Protein AF-A0A3D8P6J2-F1 (afdb_monomer)

Organism: NCBI:txid34006

Solvent-accessible surface area (backbone atoms only — not comparable to full-atom values): 10900 Å² total; per-residue (Å²): 136,89,79,83,81,81,78,82,72,80,72,81,76,67,62,66,50,74,47,70,50,75,52,57,91,35,46,54,69,40,74,45,52,34,39,38,38,37,57,44,54,65,30,77,88,39,53,78,71,63,39,79,76,49,94,41,34,29,36,70,42,69,48,77,44,84,47,96,76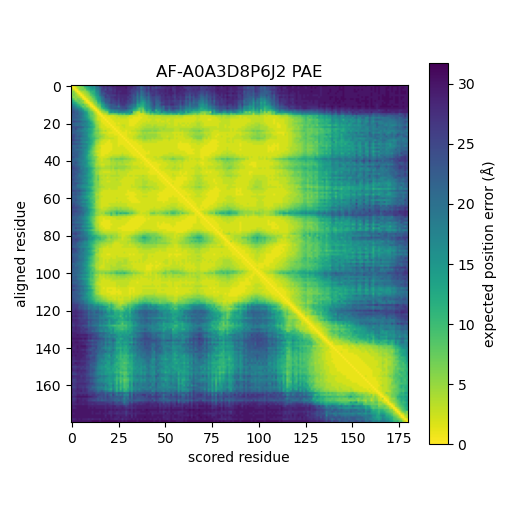,19,26,38,38,39,40,35,31,34,32,69,46,61,37,65,50,77,38,80,44,73,50,73,60,46,72,35,33,30,69,90,68,49,78,44,72,48,80,44,53,63,35,30,34,34,37,88,54,61,68,90,63,75,90,52,87,87,68,67,72,77,80,74,82,87,75,78,85,79,55,63,72,57,52,54,51,49,49,52,50,52,51,52,51,51,53,49,51,51,53,49,34,52,74,70,36,36,86,88,48,51,81,64,82,82,60,81,88,77,68,131

Radius of gyration: 34.82 Å; Cα contacts (8 Å, |Δi|>4): 259; chains: 1; bounding box: 110×54×77 Å

Sequence (180 aa):
MRWLALVLLPFPALAQQVENPRPYGWWLGDELVQRIRIQGQVDPSSLPRPRAVDYWLDLREVARRDVPGGTELTLRWQNFYSALEPRERQVPASAIRLVDGAALELPGFRYVTAPIRPILAPSTPNQLQPDPPFHLIDPVRAGLRLLAWAMALVAGVLALAWQQGWFPFHRRAARPFTRA

Secondary structure (DSSP, 8-state):
--------PPPP---EEEEPPPSS-B-TTPEEEEEEEEES-B-GGGSPPSEEEETTEEEEEEEEEEETTEEEEEEEEEE----SS-EEEEEPPEEEEBTTS-EEEEPPEEEEEPPSS-TTS---GGG-PPPPPP-----HHHHHHHHHHHHHHHHHHHHHHHHHT-TTTT-PPPPGGG--

pLDDT: mean 87.26, std 13.85, range [41.16, 98.44]

Nearest PDB structures (foldseek):
  3ciq-assembly1_H  TM=3.651E-01  e=1.322E+00  Homo sapiens
  6uda-assembly1_C  TM=4.165E-01  e=2.061E+00  Homo sapiens
  5ijv-assembly4_F  TM=3.330E-01  e=2.178E+00  Bos taurus
  7lr3-assembly2_A  TM=3.851E-01  e=6.979E+00  Mus musculus
  8ojv-assembly1_H  TM=3.166E-01  e=7.798E+00  Homo sapiens

Structure (mmCIF, N/CA/C/O backbone):
data_AF-A0A3D8P6J2-F1
#
_entry.id   AF-A0A3D8P6J2-F1
#
loop_
_atom_site.group_PDB
_atom_site.id
_atom_site.type_symbol
_atom_site.label_atom_id
_atom_site.label_alt_id
_atom_site.label_comp_id
_atom_site.label_asym_id
_atom_site.label_entity_id
_atom_site.label_seq_id
_atom_site.pdbx_PDB_ins_code
_atom_site.Cartn_x
_atom_site.Cartn_y
_atom_site.Cartn_z
_atom_site.occupancy
_atom_site.B_iso_or_equiv
_atom_site.auth_seq_id
_atom_site.auth_comp_id
_atom_site.auth_asym_id
_atom_site.auth_atom_id
_atom_site.pdbx_PDB_model_num
ATOM 1 N N . MET A 1 1 ? 38.073 -4.250 -48.586 1.00 41.16 1 MET A N 1
ATOM 2 C CA . MET A 1 1 ? 37.608 -5.011 -47.404 1.00 41.16 1 MET A CA 1
ATOM 3 C C . MET A 1 1 ? 36.724 -4.102 -46.569 1.00 41.16 1 MET A C 1
ATOM 5 O O . MET A 1 1 ? 37.157 -3.025 -46.191 1.00 41.16 1 MET A O 1
ATOM 9 N N . ARG A 1 2 ? 35.455 -4.497 -46.432 1.00 51.00 2 ARG A N 1
ATOM 10 C CA . ARG A 1 2 ? 34.339 -3.759 -45.818 1.00 51.00 2 ARG A CA 1
ATOM 11 C C . ARG A 1 2 ? 34.485 -3.756 -44.300 1.00 51.00 2 ARG A C 1
ATOM 13 O O . ARG A 1 2 ? 34.534 -4.852 -43.768 1.00 51.00 2 ARG A O 1
ATOM 20 N N . TRP A 1 3 ? 34.413 -2.602 -43.641 1.00 48.03 3 TRP A N 1
ATOM 21 C CA . TRP A 1 3 ? 33.923 -2.504 -42.259 1.00 48.03 3 TRP A CA 1
ATOM 22 C C . TRP A 1 3 ? 33.212 -1.155 -42.089 1.00 48.03 3 TRP A C 1
ATOM 24 O O . TRP A 1 3 ? 33.825 -0.136 -41.797 1.00 48.03 3 TRP A O 1
ATOM 34 N N . LEU A 1 4 ? 31.905 -1.154 -42.359 1.00 55.03 4 LEU A N 1
ATOM 35 C CA . LEU A 1 4 ? 30.989 -0.082 -41.974 1.00 55.03 4 LEU A CA 1
ATOM 36 C C . LEU A 1 4 ? 30.687 -0.276 -40.485 1.00 55.03 4 LEU A C 1
ATOM 38 O O . LEU A 1 4 ? 30.007 -1.231 -40.114 1.00 55.03 4 LEU A O 1
ATOM 42 N N . ALA A 1 5 ? 31.232 0.597 -39.640 1.00 56.00 5 ALA A N 1
ATOM 43 C CA . ALA A 1 5 ? 30.880 0.659 -38.230 1.00 56.00 5 ALA A CA 1
ATOM 44 C C . ALA A 1 5 ? 29.456 1.223 -38.104 1.00 56.00 5 ALA A C 1
ATOM 46 O O . ALA A 1 5 ? 29.209 2.396 -38.378 1.00 56.00 5 ALA A O 1
ATOM 47 N N . LEU A 1 6 ? 28.510 0.363 -37.728 1.00 58.25 6 LEU A N 1
ATOM 48 C CA . LEU A 1 6 ? 27.157 0.755 -37.348 1.00 58.25 6 LEU A CA 1
ATOM 49 C C . LEU A 1 6 ? 27.233 1.496 -36.009 1.00 58.25 6 LEU A C 1
ATOM 51 O O . LEU A 1 6 ? 27.449 0.895 -34.959 1.00 58.25 6 LEU A O 1
ATOM 55 N N . VAL A 1 7 ? 27.072 2.816 -36.061 1.00 59.12 7 VAL A N 1
ATOM 56 C CA . VAL A 1 7 ? 26.828 3.647 -34.882 1.00 59.12 7 VAL A CA 1
ATOM 57 C C . VAL A 1 7 ? 25.430 3.301 -34.372 1.00 59.12 7 VAL A C 1
ATOM 59 O O . VAL A 1 7 ? 24.427 3.656 -34.988 1.00 59.12 7 VAL A O 1
ATOM 62 N N . LEU A 1 8 ? 25.363 2.568 -33.261 1.00 53.34 8 LEU A N 1
ATOM 63 C CA . LEU A 1 8 ? 24.142 2.396 -32.480 1.00 53.34 8 LEU A CA 1
ATOM 64 C C . LEU A 1 8 ? 23.810 3.747 -31.839 1.00 53.34 8 LEU A C 1
ATOM 66 O O . LEU A 1 8 ? 24.373 4.112 -30.809 1.00 53.34 8 LEU A O 1
ATOM 70 N N . LEU A 1 9 ? 22.934 4.521 -32.482 1.00 47.00 9 LEU A N 1
ATOM 71 C CA . LEU A 1 9 ? 22.336 5.692 -31.849 1.00 47.00 9 LEU A CA 1
ATOM 72 C C . LEU A 1 9 ? 21.480 5.217 -30.662 1.00 47.00 9 LEU A C 1
ATOM 74 O O . LEU A 1 9 ? 20.726 4.251 -30.817 1.00 47.00 9 LEU A O 1
ATOM 78 N N . PRO A 1 10 ? 21.580 5.857 -29.484 1.00 47.38 10 PRO A N 1
ATOM 79 C CA . PRO A 1 10 ? 20.711 5.533 -28.365 1.00 47.38 10 PRO A CA 1
ATOM 80 C C . PRO A 1 10 ? 19.262 5.803 -28.782 1.00 47.38 10 PRO A C 1
ATOM 82 O O . PRO A 1 10 ? 18.939 6.886 -29.274 1.00 47.38 10 PRO A O 1
ATOM 85 N N . PHE A 1 11 ? 18.396 4.802 -28.608 1.00 52.34 11 PHE A N 1
ATOM 86 C CA . PHE A 1 11 ? 16.950 4.982 -28.721 1.00 52.34 11 PHE A CA 1
ATOM 87 C C . PHE A 1 11 ? 16.517 6.156 -27.830 1.00 52.34 11 PHE A C 1
ATOM 89 O O . PHE A 1 11 ? 17.091 6.327 -26.748 1.00 52.34 11 PHE A O 1
ATOM 96 N N . PRO A 1 12 ? 15.526 6.968 -28.245 1.00 51.53 12 PRO A N 1
ATOM 97 C CA . PRO A 1 12 ? 14.996 8.012 -27.382 1.00 51.53 12 PRO A CA 1
ATOM 98 C C . PRO A 1 12 ? 14.539 7.358 -26.078 1.00 51.53 12 PRO A C 1
ATOM 100 O O . PRO A 1 12 ? 13.658 6.499 -26.083 1.00 51.53 12 PRO A O 1
ATOM 103 N N . ALA A 1 13 ? 15.175 7.732 -24.967 1.00 56.78 13 ALA A N 1
ATOM 104 C CA . ALA A 1 13 ? 14.715 7.337 -23.649 1.00 56.78 13 ALA A CA 1
ATOM 105 C C . ALA A 1 13 ? 13.269 7.824 -23.520 1.00 56.78 13 ALA A C 1
ATOM 107 O O . ALA A 1 13 ? 13.018 9.031 -23.525 1.00 56.78 13 ALA A O 1
ATOM 108 N N . LEU A 1 14 ? 12.315 6.892 -23.481 1.00 67.88 14 LEU A N 1
ATOM 109 C CA . LEU A 1 14 ? 10.912 7.233 -23.296 1.00 67.88 14 LEU A CA 1
ATOM 110 C C . LEU A 1 14 ? 10.788 8.005 -21.988 1.00 67.88 14 LEU A C 1
ATOM 112 O O . LEU A 1 14 ? 11.216 7.527 -20.935 1.00 67.88 14 LEU A O 1
ATOM 116 N N . ALA A 1 15 ? 10.239 9.217 -22.061 1.00 67.50 15 ALA A N 1
ATOM 117 C CA . ALA A 1 15 ? 10.086 10.039 -20.876 1.00 67.50 15 ALA A CA 1
ATOM 118 C C . ALA A 1 15 ? 9.100 9.351 -19.924 1.00 67.50 15 ALA A C 1
ATOM 120 O O . ALA A 1 15 ? 7.950 9.081 -20.284 1.00 67.50 15 ALA A O 1
ATOM 121 N N . GLN A 1 16 ? 9.569 9.064 -18.712 1.00 83.75 16 GLN A N 1
ATOM 122 C CA . GLN A 1 16 ? 8.758 8.529 -17.628 1.00 83.75 16 GLN A CA 1
ATOM 123 C C . GLN A 1 16 ? 8.551 9.626 -16.587 1.00 83.75 16 GLN A C 1
ATOM 125 O O . GLN A 1 16 ? 9.515 10.238 -16.126 1.00 83.75 16 GLN A O 1
ATOM 130 N N . GLN A 1 17 ? 7.302 9.874 -16.202 1.00 92.38 17 GLN A N 1
ATOM 131 C CA . GLN A 1 17 ? 7.000 10.673 -15.016 1.00 92.38 17 GLN A CA 1
ATOM 132 C C . GLN A 1 17 ? 6.690 9.717 -13.874 1.00 92.38 17 GLN A C 1
ATOM 134 O O . GLN A 1 17 ? 5.788 8.891 -13.987 1.00 92.38 17 GLN A O 1
ATOM 139 N N . VAL A 1 18 ? 7.461 9.814 -12.796 1.00 96.00 18 VAL A N 1
ATOM 140 C CA . VAL A 1 18 ? 7.408 8.875 -11.676 1.00 96.00 18 VAL A CA 1
ATOM 141 C C . VAL A 1 18 ? 7.024 9.644 -10.424 1.00 96.00 18 VAL A C 1
ATOM 143 O O . VAL A 1 18 ? 7.735 10.553 -10.001 1.00 96.00 18 VAL A O 1
ATOM 146 N N . GLU A 1 19 ? 5.907 9.260 -9.825 1.00 97.50 19 GLU A N 1
ATOM 147 C CA . GLU A 1 19 ? 5.468 9.717 -8.515 1.00 97.50 19 GLU A CA 1
ATOM 148 C C . GLU A 1 19 ? 5.697 8.572 -7.526 1.00 97.50 19 GLU A C 1
ATOM 150 O O . GLU A 1 19 ? 4.966 7.577 -7.497 1.00 97.50 19 GLU A O 1
ATOM 155 N N . ASN A 1 20 ? 6.767 8.698 -6.747 1.00 97.56 20 ASN A N 1
ATOM 156 C CA . ASN A 1 20 ? 7.086 7.753 -5.689 1.00 97.56 20 ASN A CA 1
ATOM 157 C C . ASN A 1 20 ? 6.332 8.111 -4.399 1.00 97.56 20 ASN A C 1
ATOM 159 O O . ASN A 1 20 ? 6.025 9.283 -4.163 1.00 97.56 20 ASN A O 1
ATOM 163 N N . PRO A 1 21 ? 6.093 7.124 -3.522 1.00 97.12 21 PRO A N 1
ATOM 164 C CA . PRO A 1 21 ? 5.627 7.386 -2.167 1.00 97.12 21 PRO A CA 1
ATOM 165 C C . PRO A 1 21 ? 6.606 8.303 -1.419 1.00 97.12 21 PRO A C 1
ATOM 167 O O . PRO A 1 21 ? 7.795 8.378 -1.742 1.00 97.12 21 PRO A O 1
ATOM 170 N N . ARG A 1 22 ? 6.121 8.969 -0.361 1.00 96.31 22 ARG A N 1
ATOM 171 C CA . ARG A 1 22 ? 6.992 9.735 0.545 1.00 96.31 22 ARG A CA 1
ATOM 172 C C . ARG A 1 22 ? 8.162 8.861 1.037 1.00 96.31 22 ARG A C 1
ATOM 174 O O . ARG A 1 22 ? 7.966 7.671 1.262 1.00 96.31 22 ARG A O 1
ATOM 181 N N . PRO A 1 23 ? 9.364 9.407 1.258 1.00 96.12 23 PRO A N 1
ATOM 182 C CA . PRO A 1 23 ? 10.536 8.583 1.559 1.00 96.12 23 PRO A CA 1
ATOM 183 C C . PRO A 1 23 ? 10.601 8.065 3.006 1.00 96.12 23 PRO A C 1
ATOM 185 O O . PRO A 1 23 ? 11.475 7.266 3.313 1.00 96.12 23 PRO A O 1
ATOM 188 N N . TYR A 1 24 ? 9.722 8.487 3.916 1.00 94.62 24 TYR A N 1
ATOM 189 C CA . TYR A 1 24 ? 9.763 8.102 5.334 1.00 94.62 24 TYR A CA 1
ATOM 190 C C . TYR A 1 24 ? 8.365 8.075 5.964 1.00 94.62 24 TYR A C 1
ATOM 192 O O . TYR A 1 24 ? 7.391 8.539 5.368 1.00 94.62 24 TYR A O 1
ATOM 200 N N . GLY A 1 25 ? 8.280 7.569 7.198 1.00 91.69 25 GLY A N 1
ATOM 201 C CA . GLY A 1 25 ? 7.025 7.488 7.953 1.00 91.69 25 GLY A CA 1
ATOM 202 C C . GLY A 1 25 ? 6.170 6.290 7.549 1.00 91.69 25 GLY A C 1
ATOM 203 O O . GLY A 1 25 ? 4.957 6.429 7.415 1.00 91.69 25 GLY A O 1
ATOM 204 N N . TRP A 1 26 ? 6.823 5.156 7.297 1.00 94.94 26 TRP A N 1
ATOM 205 C CA . TRP A 1 26 ? 6.182 3.894 6.939 1.00 94.94 26 TRP A CA 1
ATOM 206 C C . TRP A 1 26 ? 6.376 2.862 8.039 1.00 94.94 26 TRP A C 1
ATOM 208 O O . TRP A 1 26 ? 7.491 2.678 8.527 1.00 94.94 26 TRP A O 1
ATOM 218 N N . TRP A 1 27 ? 5.326 2.136 8.379 1.00 93.25 27 TRP A N 1
ATOM 219 C CA . TRP A 1 27 ? 5.356 1.029 9.325 1.00 93.25 27 TRP A CA 1
ATOM 220 C C . TRP A 1 27 ? 5.111 -0.311 8.626 1.00 93.25 27 TRP A C 1
ATOM 222 O O . TRP A 1 27 ? 4.965 -0.405 7.405 1.00 93.25 27 TRP A O 1
ATOM 232 N N . LEU A 1 28 ? 5.156 -1.388 9.406 1.00 93.50 28 LEU A N 1
ATOM 233 C CA . LEU A 1 28 ? 4.659 -2.689 8.969 1.00 93.50 28 LEU A CA 1
ATOM 234 C C . LEU A 1 28 ? 3.196 -2.559 8.530 1.00 93.50 28 LEU A C 1
ATOM 236 O O . LEU A 1 28 ? 2.387 -1.970 9.239 1.00 93.50 28 LEU A O 1
ATOM 240 N N . GLY A 1 29 ? 2.856 -3.194 7.418 1.00 92.44 29 GLY A N 1
ATOM 241 C CA . GLY A 1 29 ? 1.496 -3.303 6.910 1.00 92.44 29 GLY A CA 1
ATOM 242 C C . GLY A 1 29 ? 1.077 -2.129 6.036 1.00 92.44 29 GLY A C 1
ATOM 243 O O . GLY A 1 29 ? 0.094 -2.264 5.310 1.00 92.44 29 GLY A O 1
ATOM 244 N N . ASP A 1 30 ? 1.832 -1.030 6.048 1.00 95.19 30 ASP A N 1
ATOM 245 C CA . ASP A 1 30 ? 1.534 0.123 5.211 1.00 95.19 30 ASP A CA 1
ATOM 246 C C . ASP A 1 30 ? 1.689 -0.198 3.724 1.00 95.19 30 ASP A C 1
ATOM 248 O O . ASP A 1 30 ? 2.541 -0.991 3.299 1.00 95.19 30 ASP A O 1
ATOM 252 N N . GLU A 1 31 ? 0.868 0.487 2.935 1.00 96.88 31 GLU A N 1
ATOM 253 C CA . GLU A 1 31 ? 0.868 0.393 1.488 1.00 96.88 31 GLU A CA 1
ATOM 254 C C . GLU A 1 31 ? 1.631 1.566 0.865 1.00 96.88 31 GLU A C 1
ATOM 256 O O . GLU A 1 31 ? 1.337 2.736 1.118 1.00 96.88 31 GLU A O 1
ATOM 261 N N . LEU A 1 32 ? 2.600 1.246 0.013 1.00 97.56 32 LEU A N 1
ATOM 262 C CA . LEU A 1 32 ? 3.381 2.208 -0.741 1.00 97.56 32 LEU A CA 1
ATOM 263 C C . LEU A 1 32 ? 2.878 2.233 -2.184 1.00 97.56 32 LEU A C 1
ATOM 265 O O . LEU A 1 32 ? 2.979 1.243 -2.907 1.00 97.56 32 LEU A O 1
ATOM 269 N N . VAL A 1 33 ? 2.343 3.375 -2.608 1.00 98.19 33 VAL A N 1
ATOM 270 C CA . VAL A 1 33 ? 1.769 3.545 -3.946 1.00 98.19 33 VAL A CA 1
ATOM 271 C C . VAL A 1 33 ? 2.760 4.284 -4.834 1.00 98.19 33 VAL A C 1
ATOM 273 O O . VAL A 1 33 ? 3.114 5.426 -4.547 1.00 98.19 33 VAL A O 1
ATOM 276 N N . GLN A 1 34 ? 3.182 3.639 -5.918 1.00 98.19 34 GLN A N 1
ATOM 277 C CA . GLN A 1 34 ? 4.023 4.235 -6.951 1.00 98.19 34 GLN A CA 1
ATOM 278 C C . GLN A 1 34 ? 3.196 4.433 -8.221 1.00 98.19 34 GLN A C 1
ATOM 280 O O . GLN A 1 34 ? 2.591 3.480 -8.718 1.00 98.19 34 GLN A O 1
ATOM 285 N N . ARG A 1 35 ? 3.183 5.653 -8.764 1.00 98.00 35 ARG A N 1
ATOM 286 C CA . ARG A 1 35 ? 2.531 5.948 -10.046 1.00 98.00 35 ARG A CA 1
ATOM 287 C C . ARG A 1 35 ? 3.567 6.285 -11.097 1.00 98.00 35 ARG A C 1
ATOM 289 O O . ARG A 1 35 ? 4.482 7.066 -10.851 1.00 98.00 35 ARG A O 1
ATOM 296 N N . ILE A 1 36 ? 3.425 5.688 -12.270 1.00 97.00 36 ILE A N 1
ATOM 297 C CA . ILE A 1 36 ? 4.369 5.851 -13.370 1.00 97.00 36 ILE A CA 1
ATOM 298 C C . ILE A 1 36 ? 3.575 6.142 -14.634 1.00 97.00 36 ILE A C 1
ATOM 300 O O . ILE A 1 36 ? 2.741 5.340 -15.050 1.00 97.00 36 ILE A O 1
ATOM 304 N N . ARG A 1 37 ? 3.850 7.281 -15.267 1.00 96.06 37 ARG A N 1
ATOM 305 C CA . ARG A 1 37 ? 3.331 7.613 -16.592 1.00 96.06 37 ARG A CA 1
ATOM 306 C C . ARG A 1 37 ? 4.419 7.390 -17.624 1.00 96.06 37 ARG A C 1
ATOM 308 O O . ARG A 1 37 ? 5.477 8.012 -17.557 1.00 96.06 37 ARG A O 1
ATOM 315 N N . ILE A 1 38 ? 4.132 6.519 -18.579 1.00 94.56 38 ILE A N 1
ATOM 316 C CA . ILE A 1 38 ? 5.042 6.094 -19.639 1.00 94.56 38 ILE A CA 1
ATOM 317 C C . ILE A 1 38 ? 4.501 6.625 -20.960 1.00 94.56 38 ILE A C 1
ATOM 319 O O . ILE A 1 38 ? 3.308 6.490 -21.238 1.00 94.56 38 ILE A O 1
ATOM 323 N N . GLN A 1 39 ? 5.366 7.217 -21.782 1.00 92.94 39 GLN A N 1
ATOM 324 C CA . GLN A 1 39 ? 5.028 7.520 -23.171 1.00 92.94 39 GLN A CA 1
ATOM 325 C C . GLN A 1 39 ? 4.995 6.219 -23.983 1.00 92.94 39 GLN A C 1
ATOM 327 O O . GLN A 1 39 ? 5.972 5.478 -23.999 1.00 92.94 39 GLN A O 1
ATOM 332 N N . GLY A 1 40 ? 3.872 5.939 -24.646 1.00 91.62 40 GLY A N 1
ATOM 333 C CA . GLY A 1 40 ? 3.667 4.698 -25.403 1.00 91.62 40 GLY A CA 1
ATOM 334 C C . GLY A 1 40 ? 2.830 3.628 -24.690 1.00 91.62 40 GLY A C 1
ATOM 335 O O . GLY A 1 40 ? 2.439 3.756 -23.527 1.00 91.62 40 GLY A O 1
ATOM 336 N N . GLN A 1 41 ? 2.489 2.584 -25.446 1.00 93.19 41 GLN A N 1
ATOM 337 C CA . GLN A 1 41 ? 1.644 1.480 -24.990 1.00 93.19 41 GLN A CA 1
ATOM 338 C C . GLN A 1 41 ? 2.508 0.369 -24.395 1.00 93.19 41 GLN A C 1
ATOM 340 O O . GLN A 1 41 ? 3.391 -0.158 -25.070 1.00 93.19 41 GLN A O 1
ATOM 345 N N . VAL A 1 42 ? 2.244 0.001 -23.142 1.00 94.38 42 VAL A N 1
ATOM 346 C CA . VAL A 1 42 ? 2.954 -1.094 -22.462 1.00 94.38 42 VAL A CA 1
ATOM 347 C C . VAL A 1 42 ? 2.391 -2.444 -22.913 1.00 94.38 42 VAL A C 1
ATOM 349 O O . VAL A 1 42 ? 1.182 -2.589 -23.087 1.00 94.38 42 VAL A O 1
ATOM 352 N N . ASP A 1 43 ? 3.240 -3.451 -23.096 1.00 95.12 43 ASP A N 1
ATOM 353 C CA . ASP A 1 43 ? 2.803 -4.833 -23.306 1.00 95.12 43 ASP A CA 1
ATOM 354 C C . ASP A 1 43 ? 2.277 -5.401 -21.971 1.00 95.12 43 ASP A C 1
ATOM 356 O O . ASP A 1 43 ? 3.063 -5.538 -21.024 1.00 95.12 43 ASP A O 1
ATOM 360 N N . PRO A 1 44 ? 0.978 -5.753 -21.856 1.00 93.81 44 PRO A N 1
ATOM 361 C CA . PRO A 1 44 ? 0.411 -6.269 -20.611 1.00 93.81 44 PRO A CA 1
ATOM 362 C C . PRO A 1 44 ? 1.109 -7.537 -20.105 1.00 93.81 44 PRO A C 1
ATOM 364 O O . PRO A 1 44 ? 1.162 -7.764 -18.899 1.00 93.81 44 PRO A O 1
ATOM 367 N N . SER A 1 45 ? 1.646 -8.363 -21.008 1.00 94.94 45 SER A N 1
ATOM 368 C CA . SER A 1 45 ? 2.307 -9.621 -20.646 1.00 94.94 45 SER A CA 1
ATOM 369 C C . SER A 1 45 ? 3.677 -9.412 -19.995 1.00 94.94 45 SER A C 1
ATOM 371 O O . SER A 1 45 ? 4.168 -10.299 -19.294 1.00 94.94 45 SER A O 1
ATOM 373 N N . SER A 1 46 ? 4.265 -8.228 -20.191 1.00 95.69 46 SER A N 1
ATOM 374 C CA . SER A 1 46 ? 5.558 -7.840 -19.629 1.00 95.69 46 SER A CA 1
ATOM 375 C C . SER A 1 46 ? 5.472 -7.257 -18.216 1.00 95.69 46 SER A C 1
ATOM 377 O O . SER A 1 46 ? 6.501 -7.104 -17.562 1.00 95.69 46 SER A O 1
ATOM 379 N N . LEU A 1 47 ? 4.266 -6.927 -17.737 1.00 96.44 47 LEU A N 1
ATOM 380 C CA . LEU A 1 47 ? 4.081 -6.322 -16.421 1.00 96.44 47 LEU A CA 1
ATOM 381 C C . LEU A 1 47 ? 4.464 -7.297 -15.293 1.00 96.44 47 LEU A C 1
ATOM 383 O O . LEU A 1 47 ? 4.181 -8.499 -15.383 1.00 96.44 47 LEU A O 1
ATOM 387 N N . PRO A 1 48 ? 5.061 -6.795 -14.194 1.00 95.81 48 PRO A N 1
ATOM 388 C CA . PRO A 1 48 ? 5.332 -7.625 -13.033 1.00 95.81 48 PRO A CA 1
ATOM 389 C C . PRO A 1 48 ? 4.015 -8.135 -12.440 1.00 95.81 48 PRO A C 1
ATOM 391 O O . PRO A 1 48 ? 3.019 -7.418 -12.358 1.00 95.81 48 PRO A O 1
ATOM 394 N N . ARG A 1 49 ? 4.004 -9.400 -12.022 1.00 95.81 49 ARG A N 1
ATOM 395 C CA . ARG A 1 49 ? 2.828 -10.012 -11.396 1.00 95.81 49 ARG A CA 1
ATOM 396 C C . ARG A 1 49 ? 2.837 -9.760 -9.889 1.00 95.81 49 ARG A C 1
ATOM 398 O O . ARG A 1 49 ? 3.921 -9.820 -9.303 1.00 95.81 49 ARG A O 1
ATOM 405 N N . PRO A 1 50 ? 1.666 -9.561 -9.258 1.00 97.25 50 PRO A N 1
ATOM 406 C CA . PRO A 1 50 ? 1.560 -9.533 -7.806 1.00 97.25 50 PRO A CA 1
ATOM 407 C C . PRO A 1 50 ? 2.182 -10.775 -7.163 1.00 97.25 50 PRO A C 1
ATOM 409 O O . PRO A 1 50 ? 1.858 -11.903 -7.541 1.00 97.25 50 PRO A O 1
ATOM 412 N N . ARG A 1 51 ? 3.121 -10.561 -6.239 1.00 96.56 51 ARG A N 1
ATOM 413 C CA . ARG A 1 51 ? 3.891 -11.606 -5.551 1.00 96.56 51 ARG A CA 1
ATOM 414 C C . ARG A 1 51 ? 4.686 -11.028 -4.384 1.00 96.56 51 ARG A C 1
ATOM 416 O O . ARG A 1 51 ? 4.952 -9.827 -4.351 1.00 96.56 51 ARG A O 1
ATOM 423 N N . ALA A 1 52 ? 5.174 -11.910 -3.517 1.00 96.88 52 ALA A N 1
ATOM 424 C CA . ALA A 1 52 ? 6.286 -11.590 -2.629 1.00 96.88 52 ALA A CA 1
ATOM 425 C C . ALA A 1 52 ? 7.549 -11.335 -3.466 1.00 96.88 52 ALA A C 1
ATOM 427 O O . ALA A 1 52 ? 7.987 -12.189 -4.249 1.00 96.88 52 ALA A O 1
ATOM 428 N N . VAL A 1 53 ? 8.091 -10.125 -3.355 1.00 95.94 53 VAL A N 1
ATOM 429 C CA . VAL A 1 53 ? 9.293 -9.686 -4.077 1.00 95.94 53 VAL A CA 1
ATOM 430 C C . VAL A 1 53 ? 10.534 -9.883 -3.216 1.00 95.94 53 VAL A C 1
ATOM 432 O O . VAL A 1 53 ? 11.575 -10.268 -3.742 1.00 95.94 53 VAL A O 1
ATOM 435 N N . ASP A 1 54 ? 10.402 -9.692 -1.905 1.00 95.62 54 ASP A N 1
ATOM 436 C CA . ASP A 1 54 ? 11.420 -9.981 -0.895 1.00 9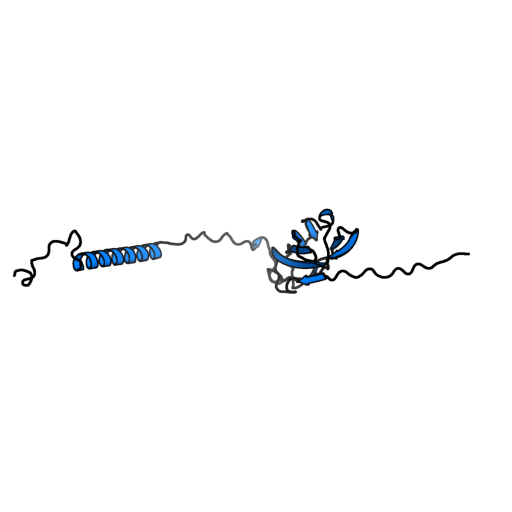5.62 54 ASP A CA 1
ATOM 437 C C . ASP A 1 54 ? 10.722 -10.372 0.426 1.00 95.62 54 ASP A C 1
ATOM 439 O O . ASP A 1 54 ? 9.513 -10.194 0.561 1.00 95.62 54 ASP A O 1
ATOM 443 N N . TYR A 1 55 ? 11.452 -10.855 1.436 1.00 93.19 55 TYR A N 1
ATOM 444 C CA . TYR A 1 55 ? 10.887 -11.260 2.737 1.00 93.19 55 TYR A CA 1
ATOM 445 C C . TYR A 1 55 ? 10.142 -10.129 3.469 1.00 93.19 55 TYR A C 1
ATOM 447 O O . TYR A 1 55 ? 9.397 -10.375 4.414 1.00 93.19 55 TYR A O 1
ATOM 455 N N . TRP A 1 56 ? 10.401 -8.881 3.079 1.00 94.12 56 TRP A N 1
ATOM 456 C CA . TRP A 1 56 ? 9.832 -7.673 3.665 1.00 94.12 56 TRP A CA 1
ATOM 457 C C . TRP A 1 56 ? 8.902 -6.916 2.712 1.00 94.12 56 TRP A C 1
ATOM 459 O O . TRP A 1 56 ? 8.294 -5.941 3.151 1.00 94.12 56 TRP A O 1
ATOM 469 N N . LEU A 1 57 ? 8.789 -7.326 1.442 1.00 97.06 57 LEU A N 1
ATOM 470 C CA . LEU A 1 57 ? 8.098 -6.562 0.403 1.00 97.06 57 LEU A CA 1
ATOM 471 C C . LEU A 1 57 ? 7.239 -7.449 -0.488 1.00 97.06 57 LEU A C 1
ATOM 473 O O . LEU A 1 57 ? 7.752 -8.305 -1.211 1.00 97.06 57 LEU A O 1
ATOM 477 N N . ASP A 1 58 ? 5.960 -7.106 -0.556 1.00 97.69 58 ASP A N 1
ATOM 478 C CA . ASP A 1 58 ? 5.035 -7.662 -1.532 1.00 97.69 58 ASP A CA 1
ATOM 479 C C . ASP A 1 58 ? 4.657 -6.616 -2.576 1.00 97.69 58 ASP A C 1
ATOM 481 O O . ASP A 1 58 ? 4.341 -5.474 -2.243 1.00 97.69 58 ASP A O 1
ATOM 485 N N . LEU A 1 59 ? 4.591 -7.036 -3.838 1.00 98.12 59 LEU A N 1
ATOM 486 C CA . LEU A 1 59 ? 3.818 -6.345 -4.863 1.00 98.12 59 LEU A CA 1
ATOM 487 C C . LEU A 1 59 ? 2.384 -6.878 -4.801 1.00 98.12 59 LEU A C 1
ATOM 489 O O . LEU A 1 59 ? 2.139 -8.035 -5.139 1.00 98.12 59 LEU A O 1
ATOM 493 N N . ARG A 1 60 ? 1.443 -6.053 -4.343 1.00 97.88 60 ARG A N 1
ATOM 494 C CA . ARG A 1 60 ? 0.041 -6.441 -4.117 1.00 97.88 60 ARG A CA 1
ATOM 495 C C . ARG A 1 60 ? -0.814 -6.278 -5.361 1.00 97.88 60 ARG A C 1
ATOM 497 O O . ARG A 1 60 ? -1.675 -7.110 -5.625 1.00 97.88 60 ARG A O 1
ATOM 504 N N . GLU A 1 61 ? -0.573 -5.218 -6.121 1.00 98.06 61 GLU A N 1
ATOM 505 C CA . GLU A 1 61 ? -1.374 -4.884 -7.293 1.00 98.06 61 GLU A CA 1
ATOM 506 C C . GLU A 1 61 ? -0.531 -4.136 -8.326 1.00 98.06 61 GLU A C 1
ATOM 508 O O . GLU A 1 61 ? 0.329 -3.324 -7.977 1.00 98.06 61 GLU A O 1
ATOM 513 N N . VAL A 1 62 ? -0.823 -4.388 -9.602 1.00 97.81 62 VAL A N 1
ATOM 514 C CA . VAL A 1 62 ? -0.370 -3.570 -10.728 1.00 97.81 62 VAL A CA 1
ATOM 515 C C . VAL A 1 62 ? -1.603 -3.185 -11.527 1.00 97.81 62 VAL A C 1
ATOM 517 O O . VAL A 1 62 ? -2.141 -3.992 -12.283 1.00 97.81 62 VAL A O 1
ATOM 520 N N . ALA A 1 63 ? -2.064 -1.954 -11.337 1.00 97.38 63 ALA A N 1
ATOM 521 C CA . ALA A 1 63 ? -3.165 -1.397 -12.101 1.00 97.38 63 ALA A CA 1
ATOM 522 C C . ALA A 1 63 ? -2.617 -0.638 -13.309 1.00 97.38 63 ALA A C 1
ATOM 524 O O . ALA A 1 63 ? -1.664 0.137 -13.203 1.00 97.38 63 ALA A O 1
ATOM 525 N N . ARG A 1 64 ? -3.242 -0.853 -14.464 1.00 95.94 64 ARG A N 1
ATOM 526 C CA . ARG A 1 64 ? -2.919 -0.177 -15.718 1.00 95.94 64 ARG A CA 1
ATOM 527 C C . ARG A 1 64 ? -4.117 0.632 -16.181 1.00 95.94 64 ARG A C 1
ATOM 529 O O . ARG A 1 64 ? -5.244 0.143 -16.163 1.00 95.94 64 ARG A O 1
ATOM 536 N N . ARG A 1 65 ? -3.847 1.830 -16.687 1.00 96.75 65 ARG A N 1
ATOM 537 C CA . ARG A 1 65 ? -4.813 2.656 -17.399 1.00 96.75 65 ARG A CA 1
ATOM 538 C C . ARG A 1 65 ? -4.178 3.216 -18.663 1.00 96.75 65 ARG A C 1
ATOM 540 O O . ARG A 1 65 ? -3.131 3.855 -18.604 1.00 96.75 65 ARG A O 1
ATOM 547 N N . ASP A 1 66 ? -4.833 3.018 -19.797 1.00 94.56 66 ASP A N 1
ATOM 548 C CA . ASP A 1 66 ? -4.411 3.661 -21.037 1.00 94.56 66 ASP A CA 1
ATOM 549 C C . ASP A 1 66 ? -4.886 5.118 -21.036 1.00 94.56 66 ASP A C 1
ATOM 551 O O . ASP A 1 66 ? -6.038 5.422 -20.709 1.00 94.5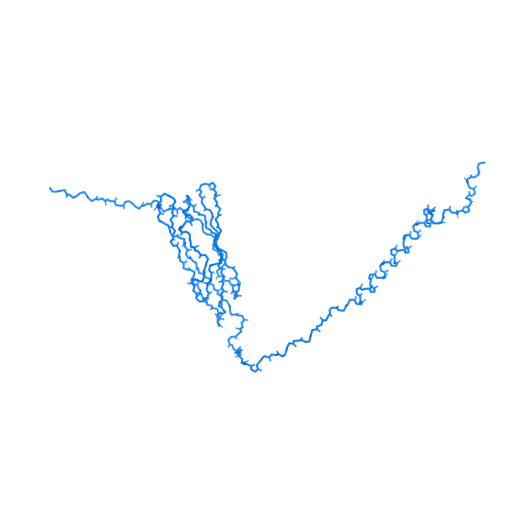6 66 ASP A O 1
ATOM 555 N N . VAL A 1 67 ? -3.980 6.034 -21.366 1.00 93.81 67 VAL A N 1
ATOM 556 C CA . VAL A 1 67 ? -4.227 7.480 -21.382 1.00 93.81 67 VAL A CA 1
ATOM 557 C C . VAL A 1 67 ? -3.784 8.061 -22.726 1.00 93.81 67 VAL A C 1
ATOM 559 O O . VAL A 1 67 ? -2.940 7.476 -23.409 1.00 93.81 67 VAL A O 1
ATOM 562 N N . PRO A 1 68 ? -4.296 9.232 -23.142 1.00 90.06 68 PRO A N 1
ATOM 563 C CA . PRO A 1 68 ? -3.790 9.890 -24.339 1.00 90.06 68 PRO A CA 1
ATOM 564 C C . PRO A 1 68 ? -2.269 10.086 -24.253 1.00 90.06 68 PRO A C 1
ATOM 566 O O . PRO A 1 68 ? -1.755 10.659 -23.286 1.00 90.06 68 PRO A O 1
ATOM 569 N N . GLY A 1 69 ? -1.555 9.572 -25.256 1.00 85.94 69 GLY A N 1
ATOM 570 C CA . GLY A 1 69 ? -0.095 9.643 -25.345 1.00 85.94 69 GLY A CA 1
ATOM 571 C C . GLY A 1 69 ? 0.678 8.552 -24.591 1.00 85.94 69 GLY A C 1
ATOM 572 O O . GLY A 1 69 ? 1.907 8.564 -24.648 1.00 85.94 69 GLY A O 1
ATOM 573 N N . GLY A 1 70 ? 0.018 7.598 -23.920 1.00 93.00 70 GLY A N 1
ATOM 574 C CA . GLY A 1 70 ? 0.733 6.467 -23.326 1.00 93.00 70 GLY A CA 1
ATOM 575 C C . GLY A 1 70 ? -0.035 5.645 -22.298 1.00 93.00 70 GLY A C 1
ATOM 576 O O . GLY A 1 70 ? -1.242 5.440 -22.412 1.00 93.00 70 GLY A O 1
ATOM 577 N N . THR A 1 71 ? 0.688 5.157 -21.294 1.00 95.75 71 THR A N 1
ATOM 578 C CA . THR A 1 71 ? 0.164 4.254 -20.264 1.00 95.75 71 THR A CA 1
ATOM 579 C C . THR A 1 71 ? 0.454 4.818 -18.878 1.00 95.75 71 THR A C 1
ATOM 581 O O . THR A 1 71 ? 1.576 5.235 -18.592 1.00 95.75 71 THR A O 1
ATOM 584 N N . GLU A 1 72 ? -0.547 4.820 -18.006 1.00 96.88 72 GLU A N 1
ATOM 585 C CA . GLU A 1 72 ? -0.399 5.093 -16.581 1.00 96.88 72 GLU A CA 1
ATOM 586 C C . GLU A 1 72 ? -0.430 3.768 -15.812 1.00 96.88 72 GLU A C 1
ATOM 588 O O . GLU A 1 72 ? -1.352 2.962 -15.956 1.00 96.88 72 GLU A O 1
ATOM 593 N N . LEU A 1 73 ? 0.601 3.530 -15.008 1.00 97.38 73 LEU A N 1
ATOM 594 C CA . LEU A 1 73 ? 0.730 2.368 -14.141 1.00 97.38 73 LEU A CA 1
ATOM 595 C C . LEU A 1 73 ? 0.655 2.812 -12.684 1.00 97.38 73 LEU A C 1
ATOM 597 O O . LEU A 1 73 ? 1.280 3.795 -12.292 1.00 97.38 73 LEU A O 1
ATOM 601 N N . THR A 1 74 ? -0.084 2.064 -11.873 1.00 98.25 74 THR A N 1
ATOM 602 C CA . THR A 1 74 ? -0.102 2.200 -10.416 1.00 98.25 74 THR A CA 1
ATOM 603 C C . THR A 1 74 ? 0.325 0.876 -9.804 1.00 98.25 74 THR A C 1
ATOM 605 O O . THR A 1 74 ? -0.370 -0.129 -9.943 1.00 98.25 74 THR A O 1
ATOM 608 N N . LEU A 1 75 ? 1.476 0.877 -9.140 1.00 98.31 75 LEU A N 1
ATOM 609 C CA . LEU A 1 75 ? 2.016 -0.279 -8.437 1.00 98.31 75 LEU A CA 1
ATOM 610 C C . LEU A 1 75 ? 1.768 -0.082 -6.942 1.00 98.31 75 LEU A C 1
ATOM 612 O O . LEU A 1 75 ? 2.186 0.927 -6.366 1.00 98.31 75 LEU A O 1
ATOM 616 N N . ARG A 1 76 ? 1.078 -1.041 -6.323 1.00 98.44 76 ARG A N 1
ATOM 617 C CA . ARG A 1 76 ? 0.814 -1.053 -4.881 1.00 98.44 76 ARG A CA 1
ATOM 618 C C . ARG A 1 76 ? 1.720 -2.062 -4.215 1.00 98.44 76 ARG A C 1
ATOM 620 O O . ARG A 1 76 ? 1.610 -3.266 -4.453 1.00 98.44 76 ARG A O 1
ATOM 627 N N . TRP A 1 77 ? 2.599 -1.560 -3.372 1.00 97.94 77 TRP A N 1
ATOM 628 C CA . TRP A 1 77 ? 3.544 -2.351 -2.608 1.00 97.94 77 TRP A CA 1
ATOM 629 C C . TRP A 1 77 ? 3.099 -2.405 -1.152 1.00 97.94 77 TRP A C 1
ATOM 631 O O . TRP A 1 77 ? 2.516 -1.445 -0.661 1.00 97.94 77 TRP A O 1
ATOM 641 N N . GLN A 1 78 ? 3.392 -3.486 -0.440 1.00 97.38 78 GLN A N 1
ATOM 642 C CA . GLN A 1 78 ? 3.105 -3.582 0.989 1.00 97.38 78 GLN A CA 1
ATOM 643 C C . GLN A 1 78 ? 4.331 -4.066 1.750 1.00 97.38 78 GLN A C 1
ATOM 645 O O . GLN A 1 78 ? 4.967 -5.055 1.377 1.00 97.38 78 GLN A O 1
ATOM 650 N N . ASN A 1 79 ? 4.661 -3.348 2.820 1.00 94.50 79 ASN A N 1
ATOM 651 C CA . ASN A 1 79 ? 5.763 -3.697 3.705 1.00 94.50 79 ASN A CA 1
ATOM 652 C C . ASN A 1 79 ? 5.303 -4.738 4.737 1.00 94.50 79 ASN A C 1
ATOM 654 O O . ASN A 1 79 ? 4.437 -4.446 5.555 1.00 94.50 79 ASN A O 1
ATOM 658 N N . PHE A 1 80 ? 5.910 -5.923 4.758 1.00 90.38 80 PHE A N 1
ATOM 659 C CA . PHE A 1 80 ? 5.556 -7.018 5.679 1.00 90.38 80 PHE A CA 1
ATOM 660 C C . PHE A 1 80 ? 6.590 -7.273 6.776 1.00 90.38 80 PHE A C 1
ATOM 662 O O . PHE A 1 80 ? 6.457 -8.216 7.556 1.00 90.38 80 PHE A O 1
ATOM 669 N N . TYR A 1 81 ? 7.597 -6.407 6.899 1.00 86.50 81 TYR A N 1
ATOM 670 C CA . TYR A 1 81 ? 8.582 -6.502 7.969 1.00 86.50 81 TYR A CA 1
ATOM 671 C C . TYR A 1 81 ? 8.582 -5.268 8.872 1.00 86.50 81 TYR A C 1
ATOM 673 O O . TYR A 1 81 ? 8.720 -4.135 8.409 1.00 86.50 81 TYR A O 1
ATOM 681 N N . SER A 1 82 ? 8.507 -5.499 10.185 1.00 87.50 82 SER A N 1
ATOM 682 C CA . SER A 1 82 ? 8.793 -4.465 11.175 1.00 87.50 82 SER A CA 1
ATOM 683 C C . SER A 1 82 ? 10.298 -4.381 11.338 1.00 87.50 82 SER A C 1
ATOM 685 O O . SER A 1 82 ? 10.925 -5.326 11.819 1.00 87.50 82 SER A O 1
ATOM 687 N N . ALA A 1 83 ? 10.885 -3.242 10.986 1.00 87.69 83 ALA A N 1
ATOM 688 C CA . ALA A 1 83 ? 12.273 -3.000 11.338 1.00 87.69 83 ALA A CA 1
ATOM 689 C C . ALA A 1 83 ? 12.456 -2.955 12.867 1.00 87.69 83 ALA A C 1
ATOM 691 O O . ALA A 1 83 ? 11.494 -2.744 13.605 1.00 87.69 83 ALA A O 1
ATOM 692 N N . LEU A 1 84 ? 13.678 -3.219 13.338 1.00 88.00 84 LEU A N 1
ATOM 693 C CA . LEU A 1 84 ? 14.046 -3.087 14.759 1.00 88.00 84 LEU A CA 1
ATOM 694 C C . LEU A 1 84 ? 14.421 -1.640 15.106 1.00 88.00 84 LEU A C 1
ATOM 696 O O . LEU A 1 84 ? 14.232 -1.182 16.227 1.00 88.00 84 LEU A O 1
ATOM 700 N N . GLU A 1 85 ? 14.912 -0.924 14.104 1.00 90.31 85 GLU A N 1
ATOM 701 C CA . GLU A 1 85 ? 15.290 0.480 14.116 1.00 90.31 85 GLU A CA 1
ATOM 702 C C . GLU A 1 85 ? 14.916 1.086 12.755 1.00 90.31 85 GLU A C 1
ATOM 704 O O . GLU A 1 85 ? 14.718 0.328 11.797 1.00 90.31 85 GLU A O 1
ATOM 709 N N . PRO A 1 86 ? 14.790 2.418 12.634 1.00 92.75 86 PRO A N 1
ATOM 710 C CA . PRO A 1 86 ? 14.54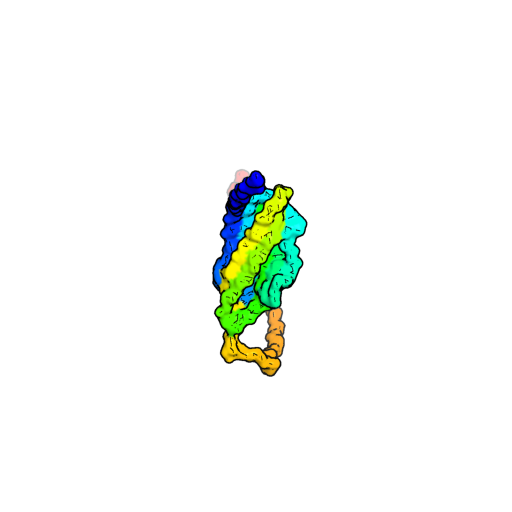0 3.055 11.349 1.00 92.75 86 PRO A CA 1
ATOM 711 C C . PRO A 1 86 ? 15.576 2.628 10.304 1.00 92.75 86 PRO A C 1
ATOM 713 O O . PRO A 1 86 ? 16.768 2.883 10.466 1.00 92.75 86 PRO A O 1
ATOM 716 N N . ARG A 1 87 ? 15.127 1.965 9.232 1.00 92.62 87 ARG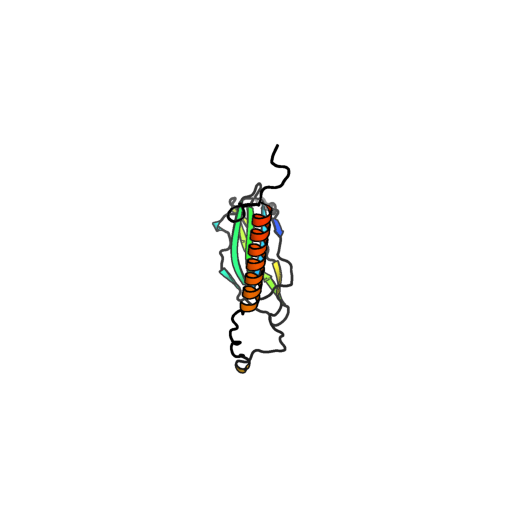 A N 1
ATOM 717 C CA . ARG A 1 87 ? 16.021 1.409 8.207 1.00 92.62 87 ARG A CA 1
ATOM 718 C C . ARG A 1 87 ? 15.553 1.759 6.803 1.00 92.62 87 ARG A C 1
ATOM 720 O O . ARG A 1 87 ? 14.378 1.585 6.478 1.00 92.62 87 ARG A O 1
ATOM 727 N N . GLU A 1 88 ? 16.493 2.209 5.972 1.00 96.06 88 GLU A N 1
ATOM 728 C CA . GLU A 1 88 ? 16.271 2.390 4.536 1.00 96.06 88 GLU A CA 1
ATOM 729 C C . GLU A 1 88 ? 16.057 1.030 3.856 1.00 96.06 88 GLU A C 1
ATOM 731 O O . GLU A 1 88 ? 16.757 0.046 4.112 1.00 96.06 88 GLU A O 1
ATOM 736 N N . ARG A 1 89 ? 15.060 0.985 2.981 1.00 95.81 89 ARG A N 1
ATOM 737 C CA . ARG A 1 89 ? 14.697 -0.136 2.126 1.00 95.8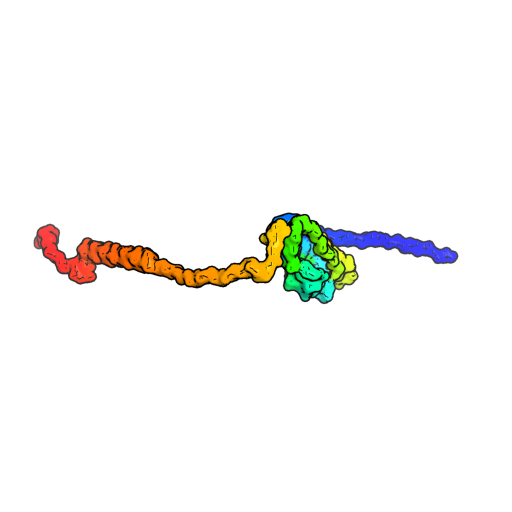1 89 ARG A CA 1
ATOM 738 C C . ARG A 1 89 ? 14.683 0.323 0.683 1.00 95.81 89 ARG A C 1
ATOM 740 O O . ARG A 1 89 ? 14.332 1.465 0.392 1.00 95.81 89 ARG A O 1
ATOM 747 N N . GLN A 1 90 ? 15.044 -0.587 -0.212 1.00 96.62 90 GLN A N 1
ATOM 748 C CA . GLN A 1 90 ? 15.080 -0.338 -1.644 1.00 96.62 90 GLN A CA 1
ATOM 749 C C . GLN A 1 90 ? 14.105 -1.272 -2.351 1.00 96.62 90 GLN A C 1
ATOM 751 O O . GLN A 1 90 ? 14.292 -2.486 -2.353 1.00 96.62 90 GLN A O 1
ATOM 756 N N . VAL A 1 91 ? 13.083 -0.689 -2.969 1.00 97.19 91 VAL A N 1
ATOM 757 C CA . VAL A 1 91 ? 12.209 -1.379 -3.916 1.00 97.19 91 VAL A CA 1
ATOM 758 C C . VAL A 1 91 ? 12.978 -1.550 -5.230 1.00 97.19 91 VAL A C 1
ATOM 760 O O . VAL A 1 91 ? 13.531 -0.562 -5.730 1.00 97.19 91 VAL A O 1
ATOM 763 N N . PRO A 1 92 ? 13.073 -2.773 -5.781 1.00 96.56 92 PRO A N 1
ATOM 764 C CA . PRO A 1 92 ? 13.849 -3.030 -6.988 1.00 96.56 92 PRO A CA 1
ATOM 765 C C . PRO A 1 92 ? 13.180 -2.442 -8.236 1.00 96.56 92 PRO A C 1
ATOM 767 O O . PRO A 1 92 ? 11.957 -2.308 -8.302 1.00 96.56 92 PRO A O 1
ATOM 770 N N . ALA A 1 93 ? 13.992 -2.129 -9.247 1.00 96.12 93 ALA A N 1
ATOM 771 C CA . ALA A 1 93 ? 13.491 -1.817 -10.582 1.00 96.12 93 ALA A CA 1
ATOM 772 C C . ALA A 1 93 ? 12.848 -3.059 -11.224 1.00 96.12 93 ALA A C 1
ATOM 774 O O . ALA A 1 93 ? 13.149 -4.196 -10.851 1.00 96.12 93 ALA A O 1
ATOM 775 N N . SER A 1 94 ? 11.942 -2.846 -12.178 1.00 94.44 94 SER A N 1
ATOM 776 C CA . SER A 1 94 ? 11.266 -3.928 -12.904 1.00 94.44 94 SER A CA 1
ATOM 777 C C . SER A 1 94 ? 11.341 -3.695 -14.406 1.00 94.44 94 SER A C 1
ATOM 779 O O . SER A 1 94 ? 10.850 -2.685 -14.903 1.00 94.44 94 SER A O 1
ATOM 781 N N . ALA A 1 95 ? 11.919 -4.643 -15.139 1.00 94.62 95 ALA A N 1
ATOM 782 C CA . ALA A 1 95 ? 11.940 -4.599 -16.594 1.00 94.62 95 ALA A CA 1
ATOM 783 C C . ALA A 1 95 ? 10.544 -4.877 -17.171 1.00 94.62 95 ALA A C 1
ATOM 785 O O . ALA A 1 95 ? 9.869 -5.820 -16.758 1.00 94.62 95 ALA A O 1
ATOM 786 N N . ILE A 1 96 ? 10.145 -4.076 -18.152 1.00 95.44 96 ILE A N 1
ATOM 787 C CA . ILE A 1 96 ? 8.907 -4.203 -18.920 1.00 95.44 96 ILE A CA 1
ATOM 788 C C . ILE A 1 96 ? 9.203 -4.032 -20.415 1.00 95.44 96 ILE A C 1
ATOM 790 O O . ILE A 1 96 ? 10.314 -3.683 -20.827 1.00 95.44 96 ILE A O 1
ATOM 794 N N . ARG A 1 97 ? 8.197 -4.285 -21.249 1.00 95.12 97 ARG A N 1
ATOM 795 C CA . ARG A 1 97 ? 8.257 -4.073 -22.695 1.00 95.12 97 ARG A CA 1
ATOM 796 C C . ARG A 1 97 ? 7.101 -3.203 -23.146 1.00 95.12 97 ARG A C 1
ATOM 798 O O . ARG A 1 97 ? 6.017 -3.230 -22.564 1.00 95.12 97 ARG A O 1
ATOM 805 N N . LEU A 1 98 ? 7.334 -2.450 -24.204 1.00 93.38 98 LEU A N 1
ATOM 806 C CA . LEU A 1 98 ? 6.287 -1.774 -24.944 1.00 93.38 98 LEU A CA 1
ATOM 807 C C . LEU A 1 98 ? 5.770 -2.661 -26.076 1.00 93.38 98 LEU A C 1
ATOM 809 O O . LEU A 1 98 ? 6.421 -3.619 -26.494 1.00 93.38 98 LEU A O 1
ATOM 813 N N . VAL A 1 99 ? 4.583 -2.328 -26.578 1.00 92.75 99 VAL A N 1
ATOM 814 C CA . VAL A 1 99 ? 3.937 -3.038 -27.695 1.00 92.75 99 VAL A CA 1
ATOM 815 C C . VAL A 1 99 ? 4.762 -2.948 -28.986 1.00 92.75 99 VAL A C 1
ATOM 817 O O . VAL A 1 99 ? 4.712 -3.856 -29.809 1.00 92.75 99 VAL A O 1
ATOM 820 N N . ASP A 1 100 ? 5.560 -1.892 -29.152 1.00 89.75 100 ASP A N 1
ATOM 821 C CA . ASP A 1 100 ? 6.504 -1.726 -30.267 1.00 89.75 100 ASP A CA 1
ATOM 822 C C . ASP A 1 100 ? 7.790 -2.569 -30.121 1.00 89.75 100 ASP A C 1
ATOM 824 O O . ASP A 1 100 ? 8.656 -2.544 -30.995 1.00 89.75 100 ASP A O 1
ATOM 828 N N . GLY A 1 101 ? 7.913 -3.335 -29.032 1.00 89.31 101 GLY A N 1
ATOM 829 C CA . GLY A 1 101 ? 9.057 -4.189 -28.732 1.00 89.31 101 GLY A CA 1
ATOM 830 C C . GLY A 1 101 ? 10.190 -3.489 -27.980 1.00 89.31 101 GLY A C 1
ATOM 831 O O . GLY A 1 101 ? 11.164 -4.159 -27.625 1.00 89.31 101 GLY A O 1
ATOM 832 N N . ALA A 1 102 ? 10.087 -2.186 -27.695 1.00 90.25 102 ALA A N 1
ATOM 833 C CA . ALA A 1 102 ? 11.099 -1.479 -26.921 1.00 90.25 102 ALA A CA 1
ATOM 834 C C . ALA A 1 102 ? 11.155 -1.999 -25.473 1.00 90.25 102 ALA A C 1
ATOM 836 O O . ALA A 1 102 ? 10.128 -2.200 -24.818 1.00 90.25 102 ALA A O 1
ATOM 837 N N . ALA A 1 103 ? 12.368 -2.214 -24.962 1.00 91.75 103 ALA A N 1
ATOM 838 C CA . ALA A 1 103 ? 12.594 -2.557 -23.562 1.00 91.75 103 ALA A CA 1
ATOM 839 C C . ALA A 1 103 ? 12.665 -1.281 -22.713 1.00 91.75 103 ALA A C 1
ATOM 841 O O . ALA A 1 103 ? 13.317 -0.309 -23.096 1.00 91.75 103 ALA A O 1
ATOM 842 N N . LEU A 1 104 ? 12.015 -1.300 -21.551 1.00 92.12 104 LEU A N 1
ATOM 843 C CA . LEU A 1 104 ? 11.993 -0.187 -20.606 1.00 92.12 104 LEU A CA 1
ATOM 844 C C . LEU A 1 104 ? 12.117 -0.727 -19.178 1.00 92.12 104 LEU A C 1
ATOM 846 O O . LEU A 1 104 ? 11.599 -1.797 -18.875 1.00 92.12 104 LEU A O 1
ATOM 850 N N . GLU A 1 105 ? 12.770 0.010 -18.283 1.00 94.12 105 GLU A N 1
ATOM 851 C CA . GLU A 1 105 ? 12.740 -0.293 -16.849 1.00 94.12 105 GLU A CA 1
ATOM 852 C C . GLU A 1 105 ? 11.816 0.665 -16.103 1.00 94.12 105 GLU A C 1
ATOM 854 O O . GLU A 1 105 ? 11.924 1.887 -16.236 1.00 94.12 105 GLU A O 1
ATOM 859 N N . LEU A 1 106 ? 10.941 0.090 -15.276 1.00 94.38 106 LEU A N 1
ATOM 860 C CA . LEU A 1 106 ? 10.245 0.801 -14.215 1.00 94.38 106 LEU A CA 1
ATOM 861 C C . LEU A 1 106 ? 11.245 1.069 -13.085 1.00 94.38 106 LEU A C 1
ATOM 863 O O . LEU A 1 106 ? 11.815 0.111 -12.550 1.00 94.38 106 LEU A O 1
ATOM 867 N N . PRO A 1 107 ? 11.468 2.333 -12.699 1.00 95.56 107 PRO A N 1
ATOM 868 C CA . PRO A 1 107 ? 12.459 2.654 -11.689 1.00 95.56 107 PRO A CA 1
ATOM 869 C C . PRO A 1 107 ? 12.031 2.154 -10.311 1.00 95.56 107 PRO A C 1
ATOM 871 O O . PRO A 1 107 ? 10.887 2.325 -9.884 1.00 95.56 107 PRO A O 1
ATOM 874 N N . GLY A 1 108 ? 12.993 1.584 -9.590 1.00 96.00 108 GLY A N 1
ATOM 875 C CA . GLY A 1 108 ? 12.864 1.339 -8.161 1.00 96.00 108 GLY A CA 1
ATOM 876 C C . GLY A 1 108 ? 12.877 2.643 -7.358 1.00 96.00 108 GLY A C 1
ATOM 877 O O . GLY A 1 108 ? 13.176 3.723 -7.873 1.00 96.00 108 GLY A O 1
ATOM 878 N N . PHE A 1 109 ? 12.595 2.545 -6.063 1.00 97.56 109 PHE A N 1
ATOM 879 C CA . PHE A 1 109 ? 12.654 3.684 -5.149 1.00 97.56 109 PHE A CA 1
ATOM 880 C C . PHE A 1 109 ? 13.107 3.251 -3.759 1.00 97.56 109 PHE A C 1
ATOM 882 O O . PHE A 1 109 ? 13.188 2.064 -3.445 1.00 97.56 109 PHE A O 1
ATOM 889 N N . ARG A 1 110 ? 13.431 4.232 -2.920 1.00 97.50 110 ARG A N 1
ATOM 890 C CA . ARG A 1 110 ? 13.880 4.006 -1.548 1.00 97.50 110 ARG A CA 1
ATOM 891 C C . ARG A 1 110 ? 12.905 4.624 -0.567 1.00 97.50 110 ARG A C 1
ATOM 893 O O . ARG A 1 110 ? 12.341 5.682 -0.842 1.00 97.50 110 ARG A O 1
ATOM 900 N N . TYR A 1 111 ? 12.730 3.970 0.570 1.00 96.88 111 TYR A N 1
ATOM 901 C CA . TYR A 1 111 ? 11.942 4.491 1.678 1.00 96.88 111 TYR A CA 1
ATOM 902 C C . TYR A 1 111 ? 12.509 4.019 3.017 1.00 96.88 111 TYR A C 1
ATOM 904 O O . TYR A 1 111 ? 13.205 3.011 3.090 1.00 96.88 111 TYR A O 1
ATOM 912 N N . VAL A 1 112 ? 12.192 4.732 4.090 1.00 96.44 112 VAL A N 1
ATOM 913 C CA . VAL A 1 112 ? 12.572 4.389 5.460 1.00 96.44 112 VAL A CA 1
ATOM 914 C C . VAL A 1 112 ? 11.356 3.824 6.179 1.00 96.44 112 VAL A C 1
ATOM 916 O O . VAL A 1 112 ? 10.320 4.490 6.276 1.00 96.44 112 VAL A O 1
ATOM 919 N N . THR A 1 113 ? 11.495 2.607 6.705 1.00 94.81 113 THR A N 1
ATOM 920 C CA . THR A 1 113 ? 10.492 1.988 7.581 1.00 94.81 113 THR A CA 1
ATOM 921 C C . THR A 1 113 ? 10.887 2.145 9.045 1.00 94.81 113 THR A C 1
ATOM 923 O O . THR A 1 113 ? 12.059 2.002 9.396 1.00 94.81 113 THR A O 1
ATOM 926 N N . ALA A 1 114 ? 9.910 2.458 9.890 1.00 91.88 114 ALA A N 1
ATOM 927 C CA . ALA A 1 114 ? 10.056 2.619 11.325 1.00 91.88 114 ALA A CA 1
ATOM 928 C C . ALA A 1 114 ? 9.616 1.347 12.074 1.00 91.88 114 ALA A C 1
ATOM 930 O O . ALA A 1 114 ? 8.747 0.604 11.603 1.00 91.88 114 ALA A O 1
ATOM 931 N N . PRO A 1 115 ? 10.196 1.090 13.256 1.00 90.62 115 PRO A N 1
ATOM 932 C CA . PRO A 1 115 ? 9.800 -0.039 14.080 1.00 90.62 115 PRO A CA 1
ATOM 933 C C . PRO A 1 115 ? 8.400 0.171 14.678 1.00 90.62 115 PRO A C 1
ATOM 935 O O . PRO A 1 115 ? 8.041 1.289 15.045 1.00 90.62 115 PRO A O 1
ATOM 938 N N . ILE A 1 116 ? 7.621 -0.906 14.833 1.00 88.19 116 ILE A N 1
ATOM 939 C CA . ILE A 1 116 ? 6.341 -0.855 15.576 1.00 88.19 116 ILE A CA 1
ATOM 940 C C . ILE A 1 116 ? 6.584 -0.768 17.087 1.00 88.19 116 ILE A C 1
ATOM 942 O O . ILE A 1 116 ? 5.759 -0.248 17.833 1.00 88.19 116 ILE A O 1
ATOM 946 N N . ARG A 1 117 ? 7.724 -1.288 17.552 1.00 80.69 117 ARG A N 1
ATOM 947 C CA . ARG A 1 117 ? 8.086 -1.319 18.970 1.00 80.69 117 ARG A CA 1
ATOM 948 C C . ARG A 1 117 ? 9.519 -0.843 19.194 1.00 80.69 117 ARG A C 1
ATOM 950 O O . ARG A 1 117 ? 10.374 -1.107 18.351 1.00 80.69 117 ARG A O 1
ATOM 957 N N . PRO A 1 118 ? 9.827 -0.236 20.347 1.00 77.19 118 PRO A N 1
ATOM 958 C CA . PRO A 1 118 ? 11.203 0.072 20.711 1.00 77.19 118 PRO A CA 1
ATOM 959 C C . PRO A 1 118 ? 12.054 -1.198 20.817 1.00 77.19 118 PRO A C 1
ATOM 961 O O . PRO A 1 118 ? 11.625 -2.185 21.417 1.00 77.19 118 PRO A O 1
ATOM 964 N N . ILE A 1 119 ? 13.294 -1.142 20.323 1.00 77.69 119 ILE A N 1
ATOM 965 C CA . ILE A 1 119 ? 14.266 -2.242 20.452 1.00 77.69 119 ILE A CA 1
ATOM 966 C C . ILE A 1 119 ? 14.588 -2.574 21.921 1.00 77.69 119 ILE A C 1
ATOM 968 O O . ILE A 1 119 ? 14.894 -3.712 22.256 1.00 77.69 119 ILE A O 1
ATOM 972 N N . LEU A 1 120 ? 14.454 -1.581 22.807 1.00 80.38 120 LEU A N 1
ATOM 973 C CA . LEU A 1 120 ? 14.730 -1.685 24.244 1.00 80.38 120 LEU A CA 1
ATOM 974 C C . LEU A 1 120 ? 13.678 -2.489 25.019 1.00 80.38 120 LEU A C 1
ATOM 976 O O . LEU A 1 120 ? 13.908 -2.854 26.167 1.00 80.38 120 LEU A O 1
ATOM 980 N N . ALA A 1 121 ? 12.528 -2.767 24.408 1.00 76.81 121 ALA A N 1
ATOM 981 C CA . ALA A 1 121 ? 11.488 -3.592 24.995 1.00 76.81 121 ALA A CA 1
ATOM 982 C C . ALA A 1 121 ? 11.367 -4.867 24.152 1.00 76.81 121 ALA A C 1
ATOM 984 O O . ALA A 1 121 ? 10.580 -4.861 23.211 1.00 76.81 121 ALA A O 1
ATOM 985 N N . PRO A 1 122 ? 12.127 -5.944 24.414 1.00 71.44 122 PRO A N 1
ATOM 986 C CA . PRO A 1 122 ? 12.006 -7.210 23.686 1.00 71.44 122 PRO A CA 1
ATOM 987 C C . PRO A 1 122 ? 10.726 -7.962 24.074 1.00 71.44 122 PRO A C 1
ATOM 989 O O . PRO A 1 122 ? 10.253 -7.832 25.202 1.00 71.44 122 PRO A O 1
ATOM 992 N N . SER A 1 123 ? 10.167 -8.744 23.141 1.00 71.56 123 SER A N 1
ATOM 993 C CA . SER A 1 123 ? 9.008 -9.610 23.397 1.00 71.56 123 SER A CA 1
ATOM 994 C C . SER A 1 123 ? 9.459 -10.913 24.036 1.00 71.56 123 SER A C 1
ATOM 996 O O . SER A 1 123 ? 10.219 -11.655 23.420 1.00 71.56 123 SER A O 1
ATOM 998 N N . THR A 1 124 ? 8.957 -11.225 25.225 1.00 81.06 124 THR A N 1
ATOM 999 C CA . THR A 1 124 ? 9.087 -12.568 25.805 1.00 81.06 124 THR A CA 1
ATOM 1000 C C . THR A 1 124 ? 7.711 -13.232 25.877 1.00 81.06 124 THR A C 1
ATOM 1002 O O . THR A 1 124 ? 6.716 -12.527 26.051 1.00 81.06 124 THR A O 1
ATOM 1005 N N . PRO A 1 125 ? 7.604 -14.570 25.754 1.00 79.00 125 PRO A N 1
ATOM 1006 C CA . PRO A 1 125 ? 6.317 -15.267 25.880 1.00 79.00 125 PRO A CA 1
ATOM 1007 C C . PRO A 1 125 ? 5.572 -14.929 27.181 1.00 79.00 125 PRO A C 1
ATOM 1009 O O . PRO A 1 125 ? 4.349 -14.857 27.205 1.00 79.00 125 PRO A O 1
ATOM 1012 N N . ASN A 1 126 ? 6.321 -14.627 28.244 1.00 83.31 126 ASN A N 1
ATOM 1013 C CA . ASN A 1 126 ? 5.793 -14.280 29.563 1.00 83.31 126 ASN A CA 1
ATOM 1014 C C . ASN A 1 126 ? 5.191 -12.860 29.639 1.00 83.31 126 ASN A C 1
ATOM 1016 O O . ASN A 1 126 ? 4.643 -12.496 30.673 1.00 83.31 126 ASN A O 1
ATOM 1020 N N . GLN A 1 127 ? 5.317 -12.044 28.586 1.00 84.38 127 GLN A N 1
ATOM 1021 C CA . GLN A 1 127 ? 4.721 -10.703 28.498 1.00 84.38 127 GLN A CA 1
ATOM 1022 C C . GLN A 1 127 ? 3.330 -10.695 27.857 1.00 84.38 127 GLN A C 1
ATOM 1024 O O . GLN A 1 127 ? 2.733 -9.623 27.746 1.00 84.38 127 GLN A O 1
ATOM 1029 N N . LEU A 1 128 ? 2.820 -11.846 27.404 1.00 81.88 128 LEU A N 1
ATOM 1030 C CA . LEU A 1 128 ? 1.446 -11.937 26.920 1.00 81.88 128 LEU A CA 1
ATOM 1031 C C . LEU A 1 128 ? 0.503 -11.551 28.062 1.00 81.88 128 LEU A C 1
ATOM 1033 O O . LEU A 1 128 ? 0.437 -12.227 29.088 1.00 81.88 128 LEU A O 1
ATOM 1037 N N . GLN A 1 129 ? -0.184 -10.425 27.892 1.00 85.56 129 GLN A N 1
ATOM 1038 C CA . GLN A 1 129 ? -1.230 -10.015 28.815 1.00 85.56 129 GLN A CA 1
ATOM 1039 C C . GLN A 1 129 ? -2.494 -10.817 28.502 1.00 85.56 129 GLN A C 1
ATOM 1041 O O . GLN A 1 129 ? -2.723 -11.146 27.335 1.00 85.56 129 GLN A O 1
ATOM 1046 N N . PRO A 1 130 ? -3.306 -11.151 29.517 1.00 88.88 130 PRO A N 1
ATOM 1047 C CA . PRO A 1 130 ? -4.621 -11.716 29.267 1.00 88.88 130 PRO A CA 1
ATOM 1048 C C . PRO A 1 130 ? -5.434 -10.744 28.412 1.00 88.88 130 PRO A C 1
ATOM 1050 O O . PRO A 1 130 ? -5.263 -9.525 28.523 1.00 88.88 130 PRO A O 1
ATOM 1053 N N . ASP A 1 131 ? -6.327 -11.284 27.585 1.00 88.19 131 ASP A N 1
ATOM 1054 C CA . ASP A 1 131 ? -7.249 -10.456 26.817 1.00 88.19 131 ASP A CA 1
ATOM 1055 C C . ASP A 1 131 ? -7.979 -9.497 27.770 1.00 88.19 131 ASP A C 1
ATOM 1057 O O . ASP A 1 131 ? -8.460 -9.927 28.830 1.00 88.19 131 ASP A O 1
ATOM 1061 N N . PRO A 1 132 ? -8.046 -8.193 27.443 1.00 86.50 132 PRO A N 1
ATOM 1062 C CA . PRO A 1 132 ? -8.776 -7.257 28.274 1.00 86.50 132 PRO A CA 1
ATOM 1063 C C . PRO A 1 132 ? -10.235 -7.722 28.370 1.00 86.50 132 PRO A C 1
ATOM 1065 O O . PRO A 1 132 ? -10.789 -8.218 27.382 1.00 86.50 132 PRO A O 1
ATOM 1068 N N . PRO A 1 133 ? -10.881 -7.572 29.538 1.00 86.75 133 PRO A N 1
ATOM 1069 C CA . PRO A 1 133 ? -12.278 -7.943 29.676 1.00 86.75 133 PRO A CA 1
ATOM 1070 C C . PRO A 1 133 ? -13.104 -7.202 28.623 1.00 86.75 133 PRO A C 1
ATOM 1072 O O . PRO A 1 133 ? -12.989 -5.988 28.449 1.00 86.75 133 PRO A O 1
ATOM 1075 N N . PHE A 1 134 ? -13.931 -7.946 27.893 1.00 83.56 134 PHE A N 1
ATOM 1076 C CA . PHE A 1 134 ? -14.820 -7.360 26.904 1.00 83.56 134 PHE A CA 1
ATOM 1077 C C . PHE A 1 134 ? -15.822 -6.428 27.600 1.00 83.56 134 PHE A C 1
ATOM 1079 O O . PHE A 1 134 ? -16.560 -6.845 28.494 1.00 83.56 134 PHE A O 1
ATOM 1086 N N . HIS A 1 135 ? -15.862 -5.164 27.180 1.00 82.75 135 HIS A N 1
ATOM 1087 C CA . HIS A 1 135 ? -16.830 -4.185 27.661 1.00 82.75 135 HIS A CA 1
ATOM 1088 C C . HIS A 1 135 ? -17.857 -3.904 26.563 1.00 82.75 135 HIS A C 1
ATOM 1090 O O . HIS A 1 135 ? -17.524 -3.368 25.507 1.00 82.75 135 HIS A O 1
ATOM 1096 N N . LEU A 1 136 ? -19.120 -4.242 26.822 1.00 85.31 136 LEU A N 1
ATOM 1097 C CA . LEU A 1 136 ? -20.231 -3.757 26.008 1.00 85.31 136 LEU A CA 1
ATOM 1098 C C . LEU A 1 136 ? -20.360 -2.244 26.203 1.00 85.31 136 LEU A C 1
ATOM 1100 O O . LEU A 1 136 ? -20.248 -1.740 27.322 1.00 85.31 136 LEU A O 1
ATOM 1104 N N . ILE A 1 137 ? -20.627 -1.519 25.119 1.00 85.94 137 ILE A N 1
ATOM 1105 C CA . ILE A 1 137 ? -21.011 -0.108 25.206 1.00 85.94 137 ILE A CA 1
ATOM 1106 C C . ILE A 1 137 ? -22.334 -0.051 25.975 1.00 85.94 137 ILE A C 1
ATOM 1108 O O . ILE A 1 137 ? -23.336 -0.556 25.478 1.00 85.94 137 ILE A O 1
ATOM 1112 N N . ASP A 1 138 ? -22.344 0.552 27.166 1.00 86.69 138 ASP A N 1
ATOM 1113 C CA . ASP A 1 138 ? -23.563 0.756 27.958 1.00 86.69 138 ASP A CA 1
ATOM 1114 C C . ASP A 1 138 ? -24.473 1.802 27.274 1.00 86.69 138 ASP A C 1
ATOM 1116 O O . ASP A 1 138 ? -24.135 2.995 27.242 1.00 86.69 138 ASP A O 1
ATOM 1120 N N . PRO A 1 139 ? -25.639 1.403 26.724 1.00 92.50 139 PRO A N 1
ATOM 1121 C CA . PRO A 1 139 ? -26.513 2.317 26.007 1.00 92.50 139 PRO A CA 1
ATOM 1122 C C . PRO A 1 139 ? -27.471 3.072 26.937 1.00 92.50 139 PRO A C 1
ATOM 1124 O O . PRO A 1 139 ? -28.200 3.936 26.451 1.00 92.50 139 PRO A O 1
ATOM 1127 N N . VAL A 1 140 ? -27.506 2.802 28.250 1.00 94.81 140 VAL A N 1
ATOM 1128 C CA . VAL A 1 140 ? -28.558 3.304 29.157 1.00 94.81 140 VAL A CA 1
ATOM 1129 C C . VAL A 1 140 ? -28.632 4.830 29.146 1.00 94.81 140 VAL A C 1
ATOM 1131 O O . VAL A 1 140 ? -29.707 5.404 28.979 1.00 94.81 140 VAL A O 1
ATOM 1134 N N . ARG A 1 141 ? -27.489 5.523 29.228 1.00 92.12 141 ARG A N 1
ATOM 1135 C CA . ARG A 1 141 ? -27.455 6.999 29.181 1.00 92.12 141 ARG A CA 1
ATOM 1136 C C . ARG A 1 141 ? -27.896 7.564 27.831 1.00 92.12 141 ARG A C 1
ATOM 1138 O O . ARG A 1 141 ? -28.417 8.677 27.772 1.00 92.12 141 ARG A O 1
ATOM 1145 N N . ALA A 1 142 ? -27.637 6.857 26.733 1.00 94.50 142 ALA A N 1
ATOM 1146 C CA . ALA A 1 142 ? -28.119 7.255 25.413 1.00 94.50 142 ALA A CA 1
ATOM 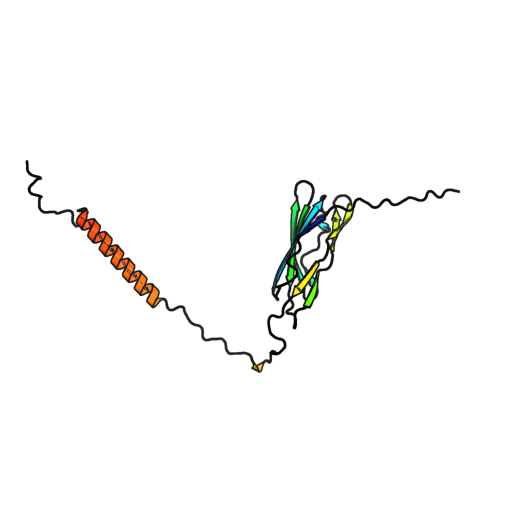1147 C C . ALA A 1 142 ? -29.632 7.010 25.293 1.00 94.50 142 ALA A C 1
ATOM 1149 O O . ALA A 1 142 ? -30.350 7.896 24.837 1.00 94.50 142 ALA A O 1
ATOM 1150 N N . GLY A 1 143 ? -30.119 5.875 25.800 1.00 96.62 143 GLY A N 1
ATOM 1151 C CA . GLY A 1 143 ? -31.536 5.521 25.846 1.00 96.62 143 GLY A CA 1
ATOM 1152 C C . GLY A 1 143 ? -32.367 6.496 26.680 1.00 96.62 143 GLY A C 1
ATOM 1153 O O . GLY A 1 143 ? -33.399 6.966 26.214 1.00 96.62 143 GLY A O 1
ATOM 1154 N N . LEU A 1 144 ? -31.888 6.889 27.864 1.00 97.56 144 LEU A N 1
ATOM 1155 C CA . LEU A 1 144 ? -32.560 7.886 28.707 1.00 97.56 144 LEU A CA 1
ATOM 1156 C C . LEU A 1 144 ? -32.636 9.260 28.030 1.00 97.56 144 LEU A C 1
ATOM 1158 O O . LEU A 1 144 ? -33.672 9.919 28.089 1.00 97.56 144 LEU A O 1
ATOM 1162 N N . ARG A 1 145 ? -31.564 9.685 27.347 1.00 97.06 145 ARG A N 1
ATOM 1163 C CA . ARG A 1 145 ? -31.570 10.930 26.563 1.00 97.06 145 ARG A CA 1
ATOM 1164 C C . ARG A 1 145 ? -32.550 10.850 25.397 1.00 97.06 145 ARG A C 1
ATOM 1166 O O . ARG A 1 145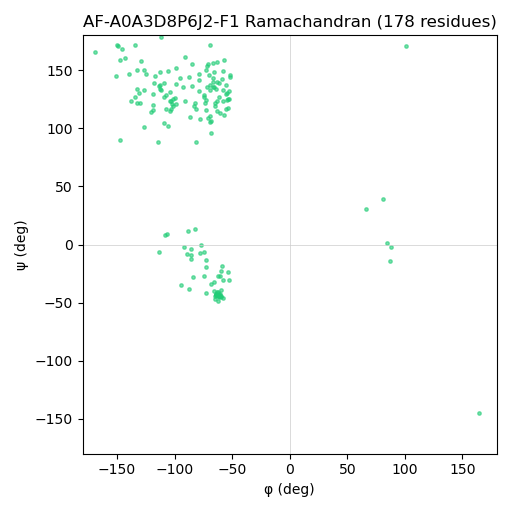 ? -33.310 11.789 25.194 1.00 97.06 145 ARG A O 1
ATOM 1173 N N . LEU A 1 146 ? -32.563 9.737 24.665 1.00 97.88 146 LEU A N 1
ATOM 1174 C CA . LEU A 1 146 ? -33.504 9.512 23.569 1.00 97.88 146 LEU A CA 1
ATOM 1175 C C . LEU A 1 146 ? -34.955 9.552 24.065 1.00 97.88 146 LEU A C 1
ATOM 1177 O O . LEU A 1 146 ? -35.786 10.218 23.455 1.00 97.88 146 LEU A O 1
ATOM 1181 N N . LEU A 1 147 ? -35.243 8.906 25.198 1.00 98.19 147 LEU A N 1
ATOM 1182 C CA . LEU A 1 147 ? -36.561 8.928 25.829 1.00 98.19 147 LEU A CA 1
ATOM 1183 C C . LEU A 1 147 ? -36.967 10.350 26.238 1.00 98.19 147 LEU A C 1
ATOM 1185 O O . LEU A 1 147 ? -38.084 10.770 25.949 1.00 98.19 147 LEU A O 1
ATOM 1189 N N . ALA A 1 148 ? -36.063 11.111 26.860 1.00 98.19 148 ALA A N 1
ATOM 1190 C CA . ALA A 1 148 ? -36.325 12.497 27.244 1.00 98.19 148 ALA A CA 1
ATOM 1191 C C . ALA A 1 148 ? -36.646 13.380 26.026 1.00 98.19 148 ALA A C 1
ATOM 1193 O O . ALA A 1 148 ? -37.621 14.132 26.052 1.00 98.19 148 ALA A O 1
ATOM 1194 N N . TRP A 1 149 ? -35.884 13.245 24.935 1.00 98.31 149 TRP A N 1
ATOM 1195 C CA . TRP A 1 149 ? -36.153 13.963 23.687 1.00 98.31 149 TRP A CA 1
ATOM 1196 C C . TRP A 1 149 ? -37.458 13.527 23.022 1.00 98.31 149 TRP A C 1
ATOM 1198 O O . TRP A 1 149 ? -38.204 14.377 22.542 1.00 98.31 149 TRP A O 1
ATOM 1208 N N . ALA A 1 150 ? -37.774 12.231 23.035 1.00 98.31 150 ALA A N 1
ATOM 1209 C CA . ALA A 1 150 ? -39.037 11.720 22.517 1.00 98.31 150 ALA A CA 1
ATOM 1210 C C . ALA A 1 150 ? -40.233 12.287 23.300 1.00 98.31 150 ALA A C 1
ATOM 1212 O O . ALA A 1 150 ? -41.201 12.747 22.696 1.00 98.31 150 ALA A O 1
ATOM 1213 N N . MET A 1 151 ? -40.149 12.335 24.633 1.00 98.44 151 MET A N 1
ATOM 1214 C CA . MET A 1 151 ? -41.184 12.949 25.471 1.00 98.44 151 MET A CA 1
ATOM 1215 C C . MET A 1 151 ? -41.324 14.452 25.209 1.00 98.44 151 MET A C 1
ATOM 1217 O O . MET A 1 151 ? -42.444 14.942 25.076 1.00 98.44 151 MET A O 1
ATOM 1221 N N . ALA A 1 152 ? -40.209 15.180 25.091 1.00 98.12 152 ALA A N 1
ATOM 1222 C CA . ALA A 1 152 ? -40.227 16.608 24.776 1.00 98.12 152 ALA A CA 1
ATOM 1223 C C . ALA A 1 152 ? -40.858 16.884 23.400 1.00 98.12 152 ALA A C 1
ATOM 1225 O O . ALA A 1 152 ? -41.658 17.809 23.263 1.00 98.12 152 ALA A O 1
ATOM 1226 N N . LEU A 1 153 ? -40.555 16.051 22.398 1.00 98.19 153 LEU A N 1
ATOM 1227 C CA . LEU A 1 153 ? -41.154 16.130 21.068 1.00 98.19 153 LEU A CA 1
ATOM 1228 C C . LEU A 1 153 ? -42.668 15.896 21.123 1.00 98.19 153 LEU A C 1
ATOM 1230 O O . LEU A 1 153 ? -43.427 16.697 20.584 1.00 98.19 153 LEU A O 1
ATOM 1234 N N . VAL A 1 154 ? -43.117 14.836 21.805 1.00 97.81 154 VAL A N 1
ATOM 1235 C CA . VAL A 1 154 ? -44.549 14.536 21.967 1.00 97.81 154 VAL A CA 1
ATOM 1236 C C . VAL A 1 154 ? -45.267 15.680 22.682 1.00 97.81 154 VAL A C 1
ATOM 1238 O O . VAL A 1 154 ? -46.312 16.129 22.214 1.00 97.81 154 VAL A O 1
ATOM 1241 N N . ALA A 1 155 ? -44.696 16.207 23.768 1.00 97.12 155 ALA A N 1
ATOM 1242 C CA . ALA A 1 155 ? -45.258 17.351 24.482 1.00 97.12 155 ALA A CA 1
ATOM 1243 C C . ALA A 1 155 ? -45.352 18.599 23.586 1.00 97.12 155 ALA A C 1
ATOM 1245 O O . ALA A 1 155 ? -46.381 19.273 23.579 1.00 97.12 155 ALA A O 1
ATOM 1246 N N . GLY A 1 156 ? -44.317 18.872 22.785 1.00 96.25 156 GLY A N 1
ATOM 1247 C CA . GLY A 1 156 ? -44.308 19.970 21.818 1.00 96.25 156 GLY A CA 1
ATOM 1248 C C . GLY A 1 156 ? -45.383 19.821 20.739 1.00 96.25 156 GLY A C 1
ATOM 1249 O O . GLY A 1 156 ? -46.111 20.773 20.459 1.00 96.25 156 GLY A O 1
ATOM 1250 N N . VAL A 1 157 ? -45.544 18.619 20.177 1.00 95.00 157 VAL A N 1
ATOM 1251 C CA . VAL A 1 157 ? -46.588 18.321 19.181 1.00 95.00 157 VAL A CA 1
ATOM 1252 C C . VAL A 1 157 ? -47.985 18.467 19.785 1.00 95.00 157 VAL A C 1
ATOM 1254 O O . VAL A 1 157 ? -48.858 19.062 19.157 1.00 95.00 157 VAL A O 1
ATOM 1257 N N . LEU A 1 158 ? -48.204 17.985 21.012 1.00 94.00 158 LEU A N 1
ATOM 1258 C CA . LEU A 1 158 ? -49.483 18.139 21.710 1.00 94.00 158 LEU A CA 1
ATOM 1259 C C . LEU A 1 158 ? -49.801 19.609 22.005 1.00 94.00 158 LEU A C 1
ATOM 1261 O O . LEU A 1 158 ? -50.929 20.046 21.774 1.00 94.00 158 LEU A O 1
ATOM 1265 N N . ALA A 1 159 ? -48.813 20.385 22.460 1.00 92.06 159 ALA A N 1
ATOM 1266 C CA . ALA A 1 159 ? -48.969 21.819 22.685 1.00 92.06 159 ALA A CA 1
ATOM 1267 C C . ALA A 1 159 ? -49.319 22.559 21.384 1.00 92.06 159 ALA A C 1
ATOM 1269 O O . ALA A 1 159 ? -50.230 23.391 21.371 1.00 92.06 159 ALA A O 1
ATOM 1270 N N . LEU A 1 160 ? -48.657 22.216 20.274 1.00 92.12 160 LEU A N 1
ATOM 1271 C CA . LEU A 1 160 ? -48.956 22.777 18.958 1.00 92.12 160 LEU A CA 1
ATOM 1272 C C . LEU A 1 160 ? -50.362 22.386 18.480 1.00 92.12 160 LEU A C 1
ATOM 1274 O O . LEU A 1 160 ? -51.122 23.253 18.057 1.00 92.12 160 LEU A O 1
ATOM 1278 N N . ALA A 1 161 ? -50.743 21.111 18.592 1.00 90.06 161 ALA A N 1
ATOM 1279 C CA . ALA A 1 161 ? -52.075 20.631 18.223 1.00 90.06 161 ALA A CA 1
ATOM 1280 C C . ALA A 1 161 ? -53.175 21.338 19.032 1.00 90.06 161 ALA A C 1
ATOM 1282 O O . ALA A 1 161 ? -54.208 21.727 18.480 1.00 90.06 161 ALA A O 1
ATOM 1283 N N . TRP A 1 162 ? -52.931 21.576 20.325 1.00 85.06 162 TRP A N 1
ATOM 1284 C CA . TRP A 1 162 ? -53.824 22.347 21.184 1.00 85.06 162 TRP A CA 1
ATOM 1285 C C . TRP A 1 162 ? -53.938 23.811 20.738 1.00 85.06 162 TRP A C 1
ATOM 1287 O O . TRP A 1 162 ? -55.050 24.343 20.657 1.00 85.06 162 TRP A O 1
ATOM 1297 N N . GLN A 1 163 ? -52.825 24.458 20.372 1.00 86.06 163 GLN A N 1
ATOM 1298 C CA . GLN A 1 163 ? -52.813 25.833 19.852 1.00 86.06 163 GLN A CA 1
ATOM 1299 C C . GLN A 1 163 ? -53.456 25.980 18.467 1.00 86.06 163 GLN A C 1
ATOM 1301 O O . GLN A 1 163 ? -54.113 26.994 18.215 1.00 86.06 163 GLN A O 1
ATOM 1306 N N . GLN A 1 164 ? -53.333 24.980 17.599 1.00 87.00 164 GLN A N 1
ATOM 1307 C CA . GLN A 1 164 ? -53.932 24.990 16.262 1.00 87.00 164 GLN A CA 1
ATOM 1308 C C . GLN A 1 164 ? -55.387 24.499 16.249 1.00 87.00 164 GLN A C 1
ATOM 1310 O O . GLN A 1 164 ? -56.075 24.633 15.241 1.00 87.00 164 GLN A O 1
ATOM 1315 N N . GLY A 1 165 ? -55.888 23.955 17.365 1.00 82.44 165 GLY A N 1
ATOM 1316 C CA . GLY A 1 165 ? -57.240 23.395 17.427 1.00 82.44 165 GLY A CA 1
ATOM 1317 C C . GLY A 1 165 ? -57.398 22.154 16.546 1.00 82.44 165 GLY A C 1
ATOM 1318 O O . GLY A 1 165 ? -58.479 21.898 16.022 1.00 82.44 165 GLY A O 1
ATOM 1319 N N . TRP A 1 166 ? -56.324 21.389 16.355 1.00 82.38 166 TRP A N 1
ATOM 1320 C CA . TRP A 1 166 ? -56.384 20.110 15.652 1.00 82.38 166 TRP A CA 1
ATOM 1321 C C . TRP A 1 166 ? -57.101 19.066 16.510 1.00 82.38 166 TRP A C 1
ATOM 1323 O O . TRP A 1 166 ? -57.144 19.173 17.736 1.00 82.38 166 TRP A O 1
ATOM 1333 N N . PHE A 1 167 ? -57.686 18.046 15.878 1.00 73.31 167 PHE A N 1
ATOM 1334 C CA . PHE A 1 167 ? -58.254 16.899 16.590 1.00 73.31 167 PHE A CA 1
ATOM 1335 C C . PHE A 1 167 ? -57.181 16.281 17.514 1.00 73.31 167 PHE A C 1
ATOM 1337 O O . PHE A 1 167 ? -56.068 16.055 17.041 1.00 73.31 167 PHE A O 1
ATOM 1344 N N . PRO A 1 168 ? -57.448 16.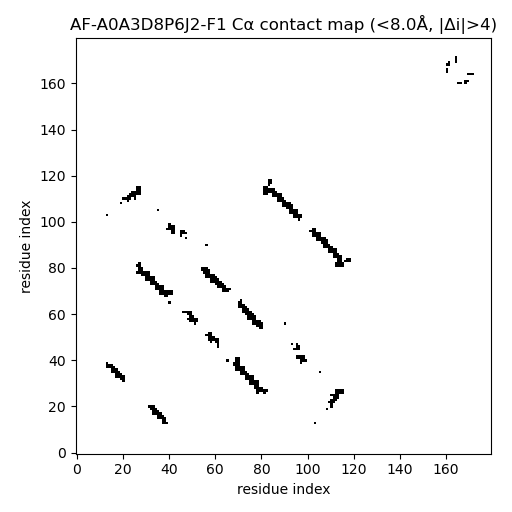025 18.812 1.00 76.88 168 PRO A N 1
ATOM 1345 C CA . PRO A 1 168 ? -58.743 16.026 19.507 1.00 76.88 168 PRO A CA 1
ATOM 1346 C C . PRO A 1 168 ? -59.179 17.379 20.113 1.00 76.88 168 PRO A C 1
ATOM 1348 O O . PRO A 1 168 ? -60.334 17.518 20.511 1.00 76.88 168 PRO A O 1
ATOM 1351 N N . PHE A 1 169 ? -58.329 18.407 20.126 1.00 77.12 169 PHE A N 1
ATOM 1352 C CA . PHE A 1 169 ? -58.561 19.719 20.762 1.00 77.12 169 PHE A CA 1
ATOM 1353 C C . PHE A 1 169 ? -59.389 20.724 19.930 1.00 77.12 169 PHE A C 1
ATOM 1355 O O . PHE A 1 169 ? -59.460 21.908 20.259 1.00 77.12 169 PHE A O 1
ATOM 1362 N N . HIS A 1 170 ? -60.039 20.260 18.861 1.00 71.19 170 HIS A N 1
ATOM 1363 C CA . HIS A 1 170 ? -60.885 21.049 17.954 1.00 71.19 170 HIS A CA 1
ATOM 1364 C C . HIS A 1 170 ? -62.097 21.732 18.612 1.00 71.19 170 HIS A C 1
ATOM 1366 O O . HIS A 1 170 ? -62.606 22.731 18.102 1.00 71.19 170 HIS A O 1
ATOM 1372 N N . ARG A 1 171 ? -62.567 21.225 19.758 1.00 69.81 171 ARG A N 1
ATOM 1373 C CA . ARG A 1 171 ? -63.697 21.803 20.498 1.00 69.81 171 ARG A CA 1
ATOM 1374 C C . ARG A 1 171 ? -63.228 22.980 21.350 1.00 69.81 171 ARG A C 1
ATOM 1376 O O . ARG A 1 171 ? -62.887 22.814 22.516 1.00 69.81 171 ARG A O 1
ATOM 1383 N N . ARG A 1 172 ? -63.224 24.182 20.773 1.00 64.94 172 ARG A N 1
ATOM 1384 C CA . ARG A 1 172 ? -63.047 25.437 21.522 1.00 64.94 172 ARG A CA 1
ATOM 1385 C C . ARG A 1 172 ? -64.398 26.056 21.865 1.00 64.94 172 ARG A C 1
ATOM 1387 O O . ARG A 1 172 ? -65.316 26.027 21.050 1.00 64.94 172 ARG A O 1
ATOM 1394 N N . ALA A 1 173 ? -64.500 26.653 23.054 1.00 64.88 173 ALA A N 1
ATOM 1395 C CA . ALA A 1 173 ? -65.614 27.537 23.387 1.00 64.88 173 ALA A CA 1
ATOM 1396 C C . ALA A 1 173 ? -65.658 28.694 22.371 1.00 64.88 173 ALA A C 1
ATOM 1398 O O . ALA A 1 173 ? -64.615 29.266 22.040 1.00 64.88 173 ALA A O 1
ATOM 1399 N N . ALA A 1 174 ? -66.848 28.995 21.843 1.00 62.34 174 ALA A N 1
ATOM 1400 C CA . ALA A 1 174 ? -67.041 30.018 20.820 1.00 62.34 174 ALA A CA 1
ATOM 1401 C C . ALA A 1 174 ? -66.441 31.357 21.279 1.00 62.34 174 ALA A C 1
ATOM 1403 O O . ALA A 1 174 ? -66.766 31.855 22.359 1.00 62.34 174 ALA A O 1
ATOM 1404 N N . ARG A 1 175 ? -65.547 31.938 20.470 1.00 59.56 175 ARG A N 1
ATOM 1405 C CA . ARG A 1 175 ? -64.999 33.268 20.754 1.00 59.56 175 ARG A CA 1
ATOM 1406 C C . ARG A 1 175 ? -66.122 34.301 20.570 1.00 59.56 175 ARG A C 1
ATOM 1408 O O . ARG A 1 175 ? -66.784 34.252 19.531 1.00 59.56 175 ARG A O 1
ATOM 1415 N N . PRO A 1 176 ? -66.321 35.252 21.504 1.00 62.72 176 PRO A N 1
ATOM 1416 C CA . PRO A 1 176 ? -67.445 36.197 21.470 1.00 62.72 176 PRO A CA 1
ATOM 1417 C C . PRO A 1 176 ? -67.587 36.992 20.162 1.00 62.72 176 PRO A C 1
ATOM 1419 O O . PRO A 1 176 ? -68.686 37.389 19.809 1.00 62.72 176 PRO A O 1
ATOM 1422 N N . PHE A 1 177 ? -66.502 37.160 19.402 1.00 58.12 177 PHE A N 1
ATOM 1423 C CA . PHE A 1 177 ? -66.472 37.915 18.144 1.00 58.12 177 PHE A CA 1
ATOM 1424 C C . PHE A 1 177 ? -66.808 37.096 16.882 1.00 58.12 177 PHE A C 1
ATOM 1426 O O . PHE A 1 177 ? -66.567 37.562 15.776 1.00 58.12 177 PHE A O 1
ATOM 1433 N N . THR A 1 178 ? -67.328 35.871 17.021 1.00 58.50 178 THR A N 1
ATOM 1434 C CA . THR A 1 178 ? -67.772 35.032 15.880 1.00 58.50 178 THR A CA 1
ATOM 1435 C C . THR A 1 178 ? -69.293 34.918 15.741 1.00 58.50 178 THR A C 1
ATOM 1437 O O . THR A 1 178 ? -69.777 34.149 14.916 1.00 58.50 178 THR A O 1
ATOM 1440 N N . ARG A 1 179 ? -70.060 35.700 16.508 1.00 56.69 179 ARG A N 1
ATOM 1441 C CA . ARG A 1 179 ? -71.495 35.905 16.276 1.00 56.69 179 ARG A CA 1
ATOM 1442 C C . ARG A 1 179 ? -71.691 37.331 15.766 1.00 56.69 179 ARG A C 1
ATOM 1444 O O . ARG A 1 179 ? -71.520 38.269 16.540 1.00 56.69 179 ARG A O 1
ATOM 1451 N N . ALA A 1 180 ? -71.940 37.453 14.465 1.00 50.66 180 ALA A N 1
ATOM 1452 C CA . ALA A 1 180 ? -72.565 38.633 13.875 1.00 50.66 180 ALA A CA 1
ATOM 1453 C C . ALA A 1 180 ? -74.072 38.598 14.159 1.00 50.66 180 ALA A C 1
ATOM 1455 O O . ALA A 1 180 ? -74.610 37.467 14.247 1.00 50.66 180 ALA A O 1
#

Mean predicted aligned error: 12.54 Å

Foldseek 3Di:
DDDDDDDPDDDPQWDKDKDWFDQEDAEAFDKTKIKIWTQAEFDPVFDDDFDCPDPFKTFHDWDWDADVRYIMIITIMGGHDFDQAWDKDKACKGWTAGPVGDIDIRHIDIHIYGHPDHNVDDDDPVPDDPDDPDDDDDCVVVVVVVVVVVVVVVVVVVVVCCVVCHPPNVDDDDDPVPDD